Protein AF-A0A3B8KXM6-F1 (afdb_monomer)

Radius of gyration: 27.94 Å; Cα contacts (8 Å, |Δi|>4): 142; chains: 1; bounding box: 62×45×79 Å

Secondary structure (DSSP, 8-state):
--HHHHHHHHHHHHTTPPPPTTTHHHHHHHHTSHHHHHHHHHHHHHHHHHHHHS--------HHHHHHHHHHHHHHHHHHHHHHHHHHHHHHHHHHHHHHHHHHHHH-SSTHHHHHHHHHHHHHHHHHHHHHHHHHHHH-S-HHHHHHHHHHHHHHS-HHHHHHHHHHHHHHHHHHHHHHHH-HHHHHHHHHHHHHHHHHHHHHHHHHHHHHHHHH-HHHHHHHHHTTT-

Solvent-accessible surface area (backbone atoms only — not comparable to full-atom values): 12486 Å² total; per-residue (Å²): 129,66,63,67,60,34,52,51,47,49,51,39,50,75,58,70,49,85,75,51,87,81,47,45,63,51,37,54,62,38,52,73,34,73,68,32,42,52,48,52,51,52,53,46,54,48,50,53,54,42,42,76,77,46,81,74,72,70,66,72,72,55,63,68,58,51,49,53,49,48,39,50,54,53,34,50,51,29,53,53,48,59,69,47,38,65,58,56,50,48,68,58,46,47,60,52,52,50,52,36,53,52,32,46,76,75,59,37,94,37,86,64,31,62,50,45,51,48,52,50,51,52,51,51,50,51,48,52,53,52,53,52,49,32,52,47,51,63,70,43,90,59,46,62,60,53,52,52,53,48,50,54,51,49,68,71,41,65,54,66,57,60,67,42,47,68,32,41,53,59,12,51,54,47,13,53,50,34,29,73,77,69,31,66,71,45,9,54,53,47,20,52,52,40,32,54,50,34,47,51,51,52,52,51,51,53,51,52,48,57,52,56,61,46,70,77,47,48,66,59,53,50,51,55,53,54,68,70,73,116

Sequence (230 aa):
MNEELARQLCLKVIYGGELTPEETPVFESFVQTDTGQQYLSRSREMKDTLNNIASVELVAEDQSAMINRFENLLKQNAIESQKKFPLAVSLLIGPISVLLGISMLTQGWTGVTPLLVGVLTIFGFLAIVLWKHNQRLMNEENVYELMTASHIRSRELPSRVVALLMPVLPAILAGWGFYQFDGPESGIKYFTLCLVFTLGVTWLLTTISKNSSRSGDPEVWDWWQDGLKD

pLDDT: mean 74.64, std 10.01, range [44.66, 89.62]

Structure (mmCIF, N/CA/C/O backbone):
data_AF-A0A3B8KXM6-F1
#
_entry.id   AF-A0A3B8KXM6-F1
#
loop_
_atom_site.group_PDB
_atom_site.id
_atom_site.type_symbol
_atom_site.label_atom_id
_atom_site.label_alt_id
_atom_site.label_comp_id
_atom_site.label_asym_id
_atom_site.label_entity_id
_atom_site.label_seq_id
_atom_site.pdbx_PDB_ins_code
_atom_site.Cartn_x
_atom_site.Cartn_y
_atom_site.Cartn_z
_atom_site.occupancy
_atom_site.B_iso_or_equiv
_atom_site.auth_seq_id
_atom_site.auth_comp_id
_atom_site.auth_asym_id
_atom_site.auth_atom_id
_atom_site.pdbx_PDB_model_num
ATOM 1 N N . MET A 1 1 ? -27.106 -30.076 16.996 1.00 60.28 1 MET A N 1
ATOM 2 C CA . MET A 1 1 ? -26.878 -28.698 17.474 1.00 60.28 1 MET A CA 1
ATOM 3 C C . MET A 1 1 ? -25.377 -28.497 17.579 1.00 60.28 1 MET A C 1
ATOM 5 O O . MET A 1 1 ? -24.725 -29.375 18.128 1.00 60.28 1 MET A O 1
ATOM 9 N N . ASN A 1 2 ? -24.818 -27.435 16.993 1.00 80.06 2 ASN A N 1
ATOM 10 C CA . ASN A 1 2 ? -23.390 -27.144 17.134 1.00 80.06 2 ASN A CA 1
ATOM 11 C C . ASN A 1 2 ? -23.164 -26.496 18.509 1.00 80.06 2 ASN A C 1
ATOM 13 O O . ASN A 1 2 ? -23.446 -25.313 18.687 1.00 80.06 2 ASN A O 1
ATOM 17 N N . GLU A 1 3 ? -22.737 -27.288 19.494 1.00 77.69 3 GLU A N 1
ATOM 18 C CA . GLU A 1 3 ? -22.554 -26.818 20.874 1.00 77.69 3 GLU A CA 1
ATOM 19 C C . GLU A 1 3 ? -21.522 -25.694 20.989 1.00 77.69 3 GLU A C 1
ATOM 21 O O . GLU A 1 3 ? -21.639 -24.845 21.868 1.00 77.69 3 GLU A O 1
ATOM 26 N N . GLU A 1 4 ? -20.522 -25.666 20.110 1.00 83.38 4 GLU A N 1
ATOM 27 C CA . GLU A 1 4 ? -19.473 -24.649 20.134 1.00 83.38 4 GLU A CA 1
ATOM 28 C C . GLU A 1 4 ? -20.016 -23.279 19.721 1.00 83.38 4 GLU A C 1
ATOM 30 O O . GLU A 1 4 ? -19.797 -22.290 20.421 1.00 83.38 4 GLU A O 1
ATOM 35 N N . LEU A 1 5 ? -20.838 -23.247 18.669 1.00 84.12 5 LEU A N 1
ATOM 36 C CA . LEU A 1 5 ? -21.567 -22.049 18.253 1.00 84.12 5 LEU A CA 1
ATOM 37 C C . LEU A 1 5 ? -22.504 -21.559 19.369 1.00 84.12 5 LEU A C 1
ATOM 39 O O . LEU A 1 5 ? -22.512 -20.381 19.703 1.00 84.12 5 LEU A O 1
ATOM 43 N N . ALA A 1 6 ? -23.257 -22.461 20.002 1.00 84.75 6 ALA A N 1
ATOM 44 C CA . ALA A 1 6 ? -24.184 -22.082 21.066 1.00 84.75 6 ALA A CA 1
ATOM 45 C C . ALA A 1 6 ? -23.470 -21.514 22.310 1.00 84.75 6 ALA A C 1
ATOM 47 O O . ALA A 1 6 ? -23.938 -20.544 22.907 1.00 84.75 6 ALA A O 1
ATOM 48 N N . ARG A 1 7 ? -22.294 -22.054 22.664 1.00 87.00 7 ARG A N 1
ATOM 49 C CA . ARG A 1 7 ? -21.435 -21.512 23.732 1.00 87.00 7 ARG A CA 1
ATOM 50 C C . ARG A 1 7 ? -20.907 -20.117 23.393 1.00 87.00 7 ARG A C 1
ATOM 52 O O . ARG A 1 7 ? -20.912 -19.250 24.266 1.00 87.00 7 ARG A O 1
ATOM 59 N N . GLN A 1 8 ? -20.507 -19.876 22.142 1.00 86.69 8 GLN A N 1
ATOM 60 C CA . GLN A 1 8 ? -20.098 -18.543 21.679 1.00 86.69 8 GLN A CA 1
ATOM 61 C C . GLN A 1 8 ? -21.242 -17.527 21.806 1.00 86.69 8 GLN A C 1
ATOM 63 O O . GLN A 1 8 ? -21.031 -16.431 22.324 1.00 86.69 8 GLN A O 1
ATOM 68 N N . LEU A 1 9 ? -22.467 -17.911 21.432 1.00 87.62 9 LEU A N 1
ATOM 69 C CA . LEU A 1 9 ? -23.652 -17.062 21.595 1.00 87.62 9 LEU A CA 1
ATOM 70 C C . LEU A 1 9 ? -23.959 -16.765 23.071 1.00 87.62 9 LEU A C 1
ATOM 72 O O . LEU A 1 9 ? -24.306 -15.635 23.408 1.00 87.62 9 LEU A O 1
ATOM 76 N N . CYS A 1 10 ? -23.770 -17.732 23.978 1.00 86.12 10 CYS A N 1
ATOM 77 C CA . CYS A 1 10 ? -23.896 -17.477 25.415 1.00 86.12 10 CYS A CA 1
ATOM 78 C C . CYS A 1 10 ? -22.901 -16.422 25.912 1.00 86.12 10 CYS A C 1
ATOM 80 O O . CYS A 1 10 ? -23.283 -15.552 26.693 1.00 86.12 10 CYS A O 1
ATOM 82 N N . LEU A 1 11 ? -21.644 -16.474 25.462 1.00 86.94 11 LEU A N 1
ATOM 83 C CA . LEU A 1 11 ? -20.641 -15.467 25.814 1.00 86.94 11 LEU A CA 1
ATOM 84 C C . LEU A 1 11 ? -21.007 -14.096 25.236 1.00 86.94 11 LEU A C 1
ATOM 86 O O . LEU A 1 11 ? -20.980 -13.111 25.972 1.00 86.94 11 LEU A O 1
ATOM 90 N N . LYS A 1 12 ? -21.439 -14.041 23.970 1.00 85.06 12 LYS A N 1
ATOM 91 C CA . LYS A 1 12 ? -21.923 -12.816 23.315 1.00 85.06 12 LYS A CA 1
ATOM 92 C C . LYS A 1 12 ? -22.991 -12.117 24.167 1.00 85.06 12 LYS A C 1
ATOM 94 O O . LYS A 1 12 ? -22.818 -10.954 24.511 1.00 85.06 12 LYS A O 1
ATOM 99 N N . VAL A 1 13 ? -24.011 -12.850 24.622 1.00 85.38 13 VAL A N 1
ATOM 100 C CA . VAL A 1 13 ? -25.067 -12.315 25.507 1.00 85.38 13 VAL A CA 1
ATOM 101 C C . VAL A 1 13 ? -24.529 -11.895 26.878 1.00 85.38 13 VAL A C 1
ATOM 103 O O . VAL A 1 13 ? -24.888 -10.834 27.385 1.00 85.38 13 VAL A O 1
ATOM 106 N N . ILE A 1 14 ? -23.670 -12.707 27.507 1.00 85.50 14 ILE A N 1
ATOM 107 C CA . ILE A 1 14 ? -23.140 -12.429 28.854 1.00 85.50 14 ILE A CA 1
ATOM 108 C C . ILE A 1 14 ? -22.358 -11.122 28.887 1.00 85.50 14 ILE A C 1
ATOM 110 O O . ILE A 1 14 ? -22.458 -10.373 29.860 1.00 85.50 14 ILE A O 1
ATOM 114 N N . TYR A 1 15 ? -21.603 -10.828 27.838 1.00 77.88 15 TYR A N 1
ATOM 115 C CA . TYR A 1 15 ? -20.816 -9.610 27.753 1.00 77.88 15 TYR A CA 1
ATOM 116 C C . TYR A 1 15 ? -21.536 -8.448 27.034 1.00 77.88 15 TYR A C 1
ATOM 118 O O . TYR A 1 15 ? -20.922 -7.407 26.831 1.00 77.88 15 TYR A O 1
ATOM 126 N N . GLY A 1 16 ? -22.838 -8.572 26.742 1.00 75.38 16 GLY A N 1
ATOM 127 C CA . GLY A 1 16 ? -23.687 -7.458 26.294 1.00 75.38 16 GLY A CA 1
ATOM 128 C C . GLY A 1 16 ? -23.858 -7.298 24.781 1.00 75.38 16 GLY A C 1
ATOM 129 O O . GLY A 1 16 ? -24.398 -6.288 24.348 1.00 75.38 16 GLY A O 1
ATOM 130 N N . GLY A 1 17 ? -23.430 -8.269 23.974 1.00 74.50 17 GLY A N 1
ATOM 131 C CA . GLY A 1 17 ? -23.680 -8.281 22.533 1.00 74.50 17 GLY A CA 1
ATOM 132 C C . GLY A 1 17 ? -25.118 -8.681 22.181 1.00 74.50 17 GLY A C 1
ATOM 133 O O . GLY A 1 17 ? -25.707 -9.558 22.818 1.00 74.50 17 GLY A O 1
ATOM 134 N N . GLU A 1 18 ? -25.666 -8.068 21.132 1.00 80.06 18 GLU A N 1
ATOM 135 C CA . GLU A 1 18 ? -27.002 -8.376 20.611 1.00 80.06 18 GLU A CA 1
ATOM 136 C C . GLU A 1 18 ? -26.992 -9.640 19.741 1.00 80.06 18 GLU A C 1
ATOM 138 O O . GLU A 1 18 ? -26.103 -9.844 18.911 1.00 80.06 18 GLU A O 1
ATOM 143 N N . LEU A 1 19 ? -27.992 -10.503 19.926 1.00 83.75 19 LEU A N 1
ATOM 144 C CA . LEU A 1 19 ? -28.194 -11.674 19.074 1.00 83.75 19 LEU A CA 1
ATOM 145 C C . LEU A 1 19 ? -28.921 -11.267 17.793 1.00 83.75 19 LEU A C 1
ATOM 147 O O . LEU A 1 19 ? -29.915 -10.543 17.845 1.00 83.75 19 LEU A O 1
ATOM 151 N N . THR A 1 20 ? -28.469 -11.781 16.653 1.00 82.81 20 THR A N 1
ATOM 152 C CA . THR A 1 20 ? -29.213 -11.635 15.399 1.00 82.81 20 THR A CA 1
ATOM 153 C C . THR A 1 20 ? -30.456 -12.540 15.405 1.00 82.81 20 THR A C 1
ATOM 155 O O . THR A 1 20 ? -30.487 -13.538 16.133 1.00 82.81 20 THR A O 1
ATOM 158 N N . PRO A 1 21 ? -31.475 -12.265 14.565 1.00 83.31 21 PRO A N 1
ATOM 159 C CA . PRO A 1 21 ? -32.687 -13.090 14.485 1.00 83.31 21 PRO A CA 1
ATOM 160 C C . PRO A 1 21 ? -32.423 -14.568 14.148 1.00 83.31 21 PRO A C 1
ATOM 162 O O . PRO A 1 21 ? -33.228 -15.436 14.478 1.00 83.31 21 PRO A O 1
ATOM 165 N N . GLU A 1 22 ? -31.296 -14.858 13.492 1.00 83.75 22 GLU A N 1
ATOM 166 C CA . GLU A 1 22 ? -30.862 -16.216 13.145 1.00 83.75 22 GLU A CA 1
ATOM 167 C C . GLU A 1 22 ? -30.168 -16.929 14.320 1.00 83.75 22 GLU A C 1
ATOM 169 O O . GLU A 1 22 ? -30.249 -18.151 14.452 1.00 83.75 22 GLU A O 1
ATOM 174 N N . GLU A 1 23 ? -29.520 -16.171 15.207 1.00 86.19 23 GLU A N 1
ATOM 175 C CA . GLU A 1 23 ? -28.810 -16.676 16.385 1.00 86.19 23 GLU A CA 1
ATOM 176 C C . GLU A 1 23 ? -29.752 -16.937 17.573 1.00 86.19 23 GLU A C 1
ATOM 178 O O . GLU A 1 23 ? -29.524 -17.869 18.350 1.00 86.19 23 GLU A O 1
ATOM 183 N N . THR A 1 24 ? -30.828 -16.152 17.706 1.00 86.50 24 THR A N 1
ATOM 184 C CA . THR A 1 24 ? -31.820 -16.257 18.791 1.00 86.50 24 THR A CA 1
ATOM 185 C C . THR A 1 24 ? -32.338 -17.684 19.029 1.00 86.50 24 THR A C 1
ATOM 187 O O . THR A 1 24 ? -32.220 -18.160 20.159 1.00 86.50 24 THR A O 1
ATOM 190 N N . PRO A 1 25 ? -32.841 -18.430 18.023 1.00 87.25 25 PRO A N 1
ATOM 191 C CA . PRO A 1 25 ? -33.374 -19.774 18.262 1.00 87.25 25 PRO A CA 1
ATOM 192 C C . PRO A 1 25 ? -32.292 -20.791 18.666 1.00 87.25 25 PRO A C 1
ATOM 194 O O . PRO A 1 25 ? -32.557 -21.734 19.418 1.00 87.25 25 PRO A O 1
ATOM 197 N N . VAL A 1 26 ? -31.052 -20.609 18.199 1.00 87.31 26 VAL A N 1
ATOM 198 C CA . VAL A 1 26 ? -29.913 -21.473 18.557 1.00 87.31 26 VAL A CA 1
ATOM 199 C C . VAL A 1 26 ? -29.501 -21.238 20.010 1.00 87.31 26 VAL A C 1
ATOM 201 O O . VAL A 1 26 ? -29.242 -22.188 20.746 1.00 87.31 26 VAL A O 1
ATOM 204 N N . PHE A 1 27 ? -29.493 -19.979 20.440 1.00 88.94 27 PHE A N 1
ATOM 205 C CA . PHE A 1 27 ? -29.247 -19.610 21.828 1.00 88.94 27 PHE A CA 1
ATOM 206 C C . PHE A 1 27 ? -30.362 -20.110 22.759 1.00 88.94 27 PHE A C 1
ATOM 208 O O . PHE A 1 27 ? -30.076 -20.785 23.748 1.00 88.94 27 PHE A O 1
ATOM 215 N N . GLU A 1 28 ? -31.630 -19.839 22.437 1.00 88.69 28 GLU A N 1
ATOM 216 C CA . GLU A 1 28 ? -32.771 -20.218 23.280 1.00 88.69 28 GLU A CA 1
ATOM 217 C C . GLU A 1 28 ? -32.871 -21.732 23.472 1.00 88.69 28 GLU A C 1
ATOM 219 O O . GLU A 1 28 ? -33.050 -22.205 24.596 1.00 88.69 28 GLU A O 1
ATOM 224 N N . SER A 1 29 ? -32.689 -22.503 22.396 1.00 89.62 29 SER A N 1
ATOM 225 C CA . SER A 1 29 ? -32.708 -23.968 22.471 1.00 89.62 29 SER A CA 1
ATOM 226 C C . SER A 1 29 ? -31.570 -24.530 23.325 1.00 89.62 29 SER A C 1
ATOM 228 O O . SER A 1 29 ? -31.776 -25.502 24.049 1.00 89.62 29 SER A O 1
ATOM 230 N N . PHE A 1 30 ? -30.387 -23.909 23.304 1.00 89.00 30 PH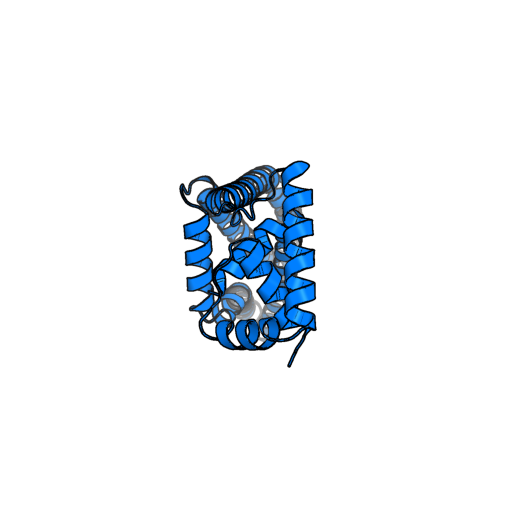E A N 1
ATOM 231 C CA . PHE A 1 30 ? -29.255 -24.342 24.118 1.00 89.00 30 PHE A CA 1
ATOM 232 C C . PHE A 1 30 ? -29.425 -23.982 25.597 1.00 89.00 30 PHE A C 1
ATOM 234 O O . PHE A 1 30 ? -29.183 -24.827 26.458 1.00 89.00 30 PHE A O 1
ATOM 241 N N . VAL A 1 31 ? -29.889 -22.771 25.917 1.00 88.56 31 VAL A N 1
ATOM 242 C CA . VAL A 1 31 ? -30.072 -22.303 27.306 1.00 88.56 31 VAL A CA 1
ATOM 243 C C . VAL A 1 31 ? -31.201 -23.039 28.033 1.00 88.56 31 VAL A C 1
ATOM 245 O O . VAL A 1 31 ? -31.204 -23.106 29.260 1.00 88.56 31 VAL A O 1
ATOM 248 N N . GLN A 1 32 ? -32.133 -23.649 27.300 1.00 89.62 32 GLN A N 1
ATOM 249 C CA . GLN A 1 32 ? -33.145 -24.535 27.879 1.00 89.62 32 GLN A CA 1
ATOM 250 C C . GLN A 1 32 ? -32.597 -25.912 28.295 1.00 89.62 32 GLN A C 1
ATOM 252 O O . GLN A 1 32 ? -33.288 -26.643 28.999 1.00 89.62 32 GLN A O 1
ATOM 257 N N . THR A 1 33 ? -31.370 -26.275 27.903 1.00 89.31 33 THR A N 1
ATOM 258 C CA . THR A 1 33 ? -30.725 -27.530 28.327 1.00 89.31 33 THR A CA 1
ATOM 259 C C . THR A 1 33 ? -29.984 -27.372 29.655 1.00 89.31 33 THR A C 1
ATOM 261 O O . THR A 1 33 ? -29.430 -26.307 29.933 1.00 89.31 33 THR A O 1
ATOM 264 N N . ASP A 1 34 ? -29.865 -28.453 30.430 1.00 88.94 34 ASP A N 1
ATOM 265 C CA . ASP A 1 34 ? -29.087 -28.469 31.682 1.00 88.94 34 ASP A CA 1
ATOM 266 C C . ASP A 1 34 ? -27.627 -28.036 31.458 1.00 88.94 34 ASP A C 1
ATOM 268 O O . ASP A 1 34 ? -27.055 -27.258 32.225 1.00 88.94 34 ASP A O 1
ATOM 272 N N . THR A 1 35 ? -27.031 -28.485 30.350 1.00 86.12 35 THR A N 1
ATOM 273 C CA . THR A 1 35 ? -25.679 -28.106 29.918 1.00 86.12 35 THR A CA 1
ATOM 274 C C . THR A 1 35 ? -25.551 -26.618 29.609 1.00 86.12 35 THR A C 1
ATOM 276 O O . THR A 1 35 ? -24.564 -25.994 30.002 1.00 86.12 35 THR A O 1
ATOM 279 N N . GLY A 1 36 ? -26.540 -26.032 28.931 1.00 86.06 36 GLY A N 1
ATOM 280 C CA . GLY A 1 36 ? -26.552 -24.608 28.611 1.00 86.06 36 GLY A CA 1
ATOM 281 C C . GLY A 1 36 ? -26.742 -23.746 29.853 1.00 86.06 36 GLY A C 1
ATOM 282 O O . GLY A 1 36 ? -26.011 -22.774 30.027 1.00 86.06 36 GLY A O 1
ATOM 283 N N . GLN A 1 37 ? -27.634 -24.139 30.767 1.00 87.56 37 GLN A N 1
ATOM 284 C CA . GLN A 1 37 ? -27.820 -23.447 32.047 1.00 87.56 37 GLN A CA 1
ATOM 285 C C . GLN A 1 37 ? -26.549 -23.468 32.898 1.00 87.56 37 GLN A C 1
ATOM 287 O O . GLN A 1 37 ? -26.134 -22.432 33.423 1.00 87.56 37 GLN A O 1
ATOM 292 N N . GLN A 1 38 ? -25.893 -24.628 32.997 1.00 89.56 38 GLN A N 1
ATOM 293 C CA . GLN A 1 38 ? -24.658 -24.764 33.763 1.00 89.56 38 GLN A CA 1
ATOM 294 C C . GLN A 1 38 ? -23.517 -23.938 33.156 1.00 89.56 38 GLN A C 1
ATOM 296 O O . GLN A 1 38 ? -22.776 -23.278 33.889 1.00 89.56 38 GLN A O 1
ATOM 301 N N . TYR A 1 39 ? -23.384 -23.947 31.827 1.00 89.06 39 TYR A N 1
ATOM 302 C CA . TYR A 1 39 ? -22.391 -23.140 31.123 1.00 89.06 39 TYR A CA 1
ATOM 303 C C . TYR A 1 39 ? -22.633 -21.643 31.346 1.00 89.06 39 TYR A C 1
ATOM 305 O O . TYR A 1 39 ? -21.728 -20.920 31.754 1.00 89.06 39 TYR A O 1
ATOM 313 N N . LEU A 1 40 ? -23.876 -21.194 31.176 1.00 88.19 40 LEU A N 1
ATOM 314 C CA . LEU A 1 40 ? -24.260 -19.792 31.304 1.00 88.19 40 LEU A CA 1
ATOM 315 C C . LEU A 1 40 ? -24.069 -19.274 32.740 1.00 88.19 40 LEU A C 1
ATOM 317 O O . LEU A 1 40 ? -23.576 -18.163 32.932 1.00 88.19 40 LEU A O 1
ATOM 321 N N . SER A 1 41 ? -24.371 -20.100 33.747 1.00 88.50 41 SER A N 1
ATOM 322 C CA . SER A 1 41 ? -24.088 -19.795 35.155 1.00 88.50 41 SER A CA 1
ATOM 323 C C . SER A 1 41 ? -22.591 -19.623 35.418 1.00 88.50 41 SER A C 1
ATOM 325 O O . SER A 1 41 ? -22.187 -18.612 35.988 1.00 88.50 41 SER A O 1
ATOM 327 N N . ARG A 1 42 ? -21.756 -20.577 34.978 1.00 88.81 42 ARG A N 1
ATOM 328 C CA . ARG A 1 42 ? -20.296 -20.516 35.179 1.00 88.81 42 ARG A CA 1
ATOM 329 C C . ARG A 1 42 ? -19.663 -19.328 34.464 1.00 88.81 42 ARG A C 1
ATOM 331 O O . ARG A 1 42 ? -18.761 -18.694 34.997 1.00 88.81 42 ARG A O 1
ATOM 338 N N . SER A 1 43 ? -20.133 -19.014 33.263 1.00 87.69 43 SER A N 1
ATOM 339 C CA . SER A 1 43 ? -19.623 -17.882 32.494 1.00 87.69 43 SER A CA 1
ATOM 340 C C . SER A 1 43 ? -20.017 -16.533 33.106 1.00 87.69 43 SER A C 1
ATOM 342 O O . SER A 1 43 ? -19.217 -15.602 33.055 1.00 87.69 43 SER A O 1
ATOM 344 N N . ARG A 1 44 ? -21.197 -16.417 33.736 1.00 86.31 44 ARG A N 1
ATOM 345 C CA . ARG A 1 44 ? -21.566 -15.218 34.514 1.00 86.31 44 ARG A CA 1
ATOM 346 C C . ARG A 1 44 ? -20.698 -15.058 35.756 1.00 86.31 44 ARG A C 1
ATOM 348 O O . ARG A 1 44 ? -20.147 -13.987 35.959 1.00 86.31 44 ARG A O 1
ATOM 355 N N . GLU A 1 45 ? -20.501 -16.131 36.516 1.00 87.06 45 GLU A N 1
ATOM 356 C CA . GLU A 1 45 ? -19.623 -16.121 37.692 1.00 87.06 45 GLU A CA 1
ATOM 357 C C . GLU A 1 45 ? -18.178 -15.742 37.320 1.00 87.06 45 GLU A C 1
ATOM 359 O O . GLU A 1 45 ? -17.527 -14.959 38.014 1.00 87.06 45 GLU A O 1
ATOM 364 N N . MET A 1 46 ? -17.694 -16.232 36.173 1.00 84.25 46 MET A N 1
ATOM 365 C CA . MET A 1 46 ? -16.398 -15.843 35.620 1.00 84.25 46 MET A CA 1
ATOM 366 C C . MET A 1 46 ? -16.359 -14.354 35.254 1.00 84.25 46 MET A C 1
ATOM 368 O O . MET A 1 46 ? -15.393 -13.676 35.596 1.00 84.25 46 MET A O 1
ATOM 372 N N . LYS A 1 47 ? -17.402 -13.823 34.599 1.00 81.69 47 LYS A N 1
ATOM 373 C CA . LYS A 1 47 ? -17.518 -12.389 34.290 1.00 81.69 47 LYS A CA 1
ATOM 374 C C . LYS A 1 47 ? -17.513 -11.541 35.563 1.00 81.69 47 LYS A C 1
ATOM 376 O O . LYS A 1 47 ? -16.800 -10.545 35.610 1.00 81.69 47 LYS A O 1
ATOM 381 N N . ASP A 1 48 ? -18.259 -11.937 36.587 1.00 84.12 48 ASP A N 1
ATOM 382 C CA . ASP A 1 48 ? -18.331 -11.212 37.858 1.00 84.12 48 ASP A CA 1
ATOM 383 C C . ASP A 1 48 ? -16.981 -11.233 38.587 1.00 84.12 48 ASP A C 1
ATOM 385 O O . ASP A 1 48 ? -16.517 -10.210 39.089 1.00 84.12 48 ASP A O 1
ATOM 389 N N . THR A 1 49 ? -16.299 -12.382 38.581 1.00 84.25 49 THR A N 1
ATOM 390 C CA . THR A 1 49 ? -14.945 -12.525 39.137 1.00 84.25 49 THR A CA 1
ATOM 391 C C . THR A 1 49 ? -13.943 -11.648 38.393 1.00 84.25 49 THR A C 1
ATOM 393 O O . THR A 1 49 ? -13.144 -10.961 39.026 1.00 84.25 49 THR A O 1
ATOM 396 N N . LEU A 1 50 ? -14.005 -11.633 37.059 1.00 76.50 50 LEU A N 1
ATOM 397 C CA . LEU A 1 50 ? -13.178 -10.764 36.228 1.00 76.50 50 LEU A CA 1
ATOM 398 C C . LEU A 1 50 ? -13.459 -9.292 36.533 1.00 76.50 50 LEU A C 1
ATOM 400 O O . LEU A 1 50 ? -12.514 -8.579 36.841 1.00 76.50 50 LEU A O 1
ATOM 404 N N . ASN A 1 51 ? -14.727 -8.874 36.569 1.00 74.31 51 ASN A N 1
ATOM 405 C CA . ASN A 1 51 ? -15.145 -7.502 36.882 1.00 74.31 51 ASN A CA 1
ATOM 406 C C . ASN A 1 51 ? -14.689 -7.013 38.262 1.00 74.31 51 ASN A C 1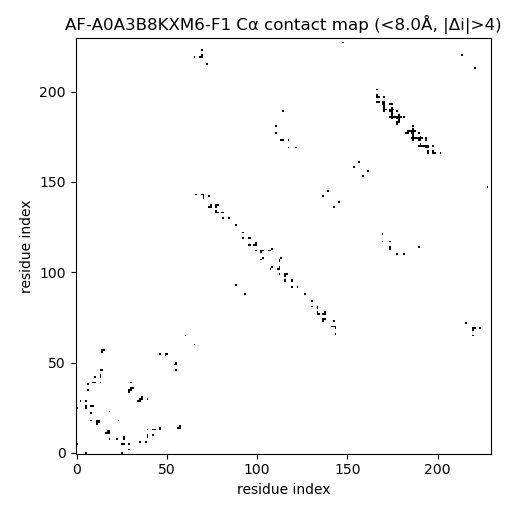
ATOM 408 O O . ASN A 1 51 ? -14.401 -5.828 38.423 1.00 74.31 51 ASN A O 1
ATOM 412 N N . ASN A 1 52 ? -14.585 -7.910 39.245 1.00 72.50 52 ASN A N 1
ATOM 413 C CA . ASN A 1 52 ? -14.055 -7.588 40.571 1.00 72.50 52 ASN A CA 1
ATOM 414 C C . ASN A 1 52 ? -12.529 -7.370 40.583 1.00 72.50 52 ASN A C 1
ATOM 416 O O . ASN A 1 52 ? -12.014 -6.746 41.509 1.00 72.50 52 ASN A O 1
ATOM 420 N N . ILE A 1 53 ? -11.802 -7.886 39.587 1.00 71.19 53 ILE A N 1
ATOM 421 C CA . ILE A 1 53 ? -10.340 -7.751 39.454 1.00 71.19 53 ILE A CA 1
ATOM 422 C C . ILE A 1 53 ? -9.985 -6.603 38.495 1.00 71.19 53 ILE A C 1
ATOM 424 O O . ILE A 1 53 ? -9.062 -5.835 38.758 1.00 71.19 53 ILE A O 1
ATOM 428 N N . ALA A 1 54 ? -10.722 -6.476 37.394 1.00 56.03 54 ALA A N 1
ATOM 429 C CA . ALA A 1 54 ? -10.616 -5.420 36.397 1.00 56.03 54 ALA A CA 1
ATOM 430 C C . ALA A 1 54 ? -11.979 -5.267 35.710 1.00 56.03 54 ALA A C 1
ATOM 432 O O . ALA A 1 54 ? -12.568 -6.265 35.318 1.00 56.03 54 ALA A O 1
ATOM 433 N N . SER A 1 55 ? -12.494 -4.050 35.529 1.00 53.03 55 SER A N 1
ATOM 434 C CA . SER A 1 55 ? -13.748 -3.844 34.791 1.00 53.03 55 SER A CA 1
ATOM 435 C C . SER A 1 55 ? -13.604 -4.359 33.352 1.00 53.03 55 SER A C 1
ATOM 437 O O . SER A 1 55 ? -12.941 -3.720 32.534 1.00 53.03 55 SER A O 1
ATOM 439 N N . VAL A 1 56 ? -14.196 -5.518 33.046 1.00 48.72 56 VAL A N 1
ATOM 440 C CA . VAL A 1 56 ? -14.228 -6.104 31.702 1.00 48.72 56 VAL A CA 1
ATOM 441 C C . VAL A 1 56 ? -15.563 -5.733 31.069 1.00 48.72 56 VAL A C 1
ATOM 443 O O . VAL A 1 56 ? -16.522 -6.507 31.053 1.00 48.72 56 VAL A O 1
ATOM 446 N N . GLU A 1 57 ? -15.632 -4.512 30.551 1.00 47.03 57 GLU A N 1
ATOM 447 C CA . GLU A 1 57 ? -16.621 -4.172 29.533 1.00 47.03 57 GLU A CA 1
ATOM 448 C C . GLU A 1 57 ? -16.097 -4.685 28.185 1.00 47.03 57 GLU A C 1
ATOM 450 O O . GLU A 1 57 ? -14.946 -4.423 27.828 1.00 47.03 57 GLU A O 1
ATOM 455 N N . LEU A 1 58 ? -16.923 -5.420 27.426 1.00 44.66 58 LEU A N 1
ATOM 456 C CA . LEU A 1 58 ? -16.718 -5.522 25.981 1.00 44.66 58 LEU A CA 1
ATOM 457 C C . LEU A 1 58 ? -17.014 -4.134 25.426 1.00 44.66 58 LEU A C 1
ATOM 459 O O . LEU A 1 58 ? -18.133 -3.827 25.022 1.00 44.66 58 LEU A O 1
ATOM 463 N N . VAL A 1 59 ? -16.012 -3.266 25.471 1.00 46.03 59 VAL A N 1
ATOM 464 C CA . VAL A 1 59 ? -16.029 -2.058 24.666 1.00 46.03 59 VAL A CA 1
ATOM 465 C C . VAL A 1 59 ? -16.033 -2.578 23.235 1.00 46.03 59 VAL A C 1
ATOM 467 O O . VAL A 1 59 ? -15.064 -3.212 22.814 1.00 46.03 59 VAL A O 1
ATOM 470 N N . ALA A 1 60 ? -17.151 -2.392 22.525 1.00 51.09 60 ALA A N 1
ATOM 471 C CA . ALA A 1 60 ? -17.148 -2.442 21.071 1.00 51.09 60 ALA A CA 1
ATOM 472 C C . ALA A 1 60 ? -15.949 -1.599 20.649 1.00 51.09 60 ALA A C 1
ATOM 474 O O . ALA A 1 60 ? -15.914 -0.414 20.978 1.00 51.09 60 ALA A O 1
ATOM 475 N N . GLU A 1 61 ? -14.930 -2.261 20.104 1.00 55.03 61 GLU A N 1
ATOM 476 C CA . GLU A 1 61 ? -13.634 -1.691 19.765 1.00 55.03 61 GLU A CA 1
ATOM 477 C C . GLU A 1 61 ? -13.845 -0.265 19.260 1.00 55.03 61 GLU A C 1
ATOM 479 O O . GLU A 1 61 ? -14.577 -0.088 18.287 1.00 55.03 61 GLU A O 1
ATOM 484 N N . ASP A 1 62 ? -13.362 0.744 20.003 1.00 68.62 62 ASP A N 1
ATOM 485 C CA . ASP A 1 62 ? -13.751 2.139 19.778 1.00 68.62 62 ASP A CA 1
ATOM 486 C C . ASP A 1 62 ? -13.435 2.492 18.324 1.00 68.62 62 ASP A C 1
ATOM 488 O O . ASP A 1 62 ? -12.280 2.706 17.948 1.00 68.62 62 ASP A O 1
ATOM 492 N N . GLN A 1 63 ? -14.477 2.482 17.489 1.00 70.56 63 GLN A N 1
ATOM 493 C CA . GLN A 1 63 ? -14.355 2.580 16.042 1.00 70.56 63 GLN A CA 1
ATOM 494 C C . GLN A 1 63 ? -13.615 3.867 15.685 1.00 70.56 63 GLN A C 1
ATOM 496 O O . GLN A 1 63 ? -12.805 3.893 14.764 1.00 70.56 63 GLN A O 1
ATOM 501 N N . SER A 1 64 ? -13.820 4.923 16.478 1.00 75.81 64 SER A N 1
ATOM 502 C CA . SER A 1 64 ? -13.118 6.190 16.323 1.00 75.81 64 SER A CA 1
ATOM 503 C C . SER A 1 64 ? -11.621 6.069 16.631 1.00 75.81 64 SER A C 1
ATOM 505 O O . SER A 1 64 ? -10.796 6.629 15.909 1.00 75.81 64 SER A O 1
ATOM 507 N N . ALA A 1 65 ? -11.236 5.286 17.642 1.00 79.31 65 ALA A N 1
ATOM 508 C CA . ALA A 1 65 ? -9.841 5.015 17.970 1.00 79.31 65 ALA A CA 1
ATOM 509 C C . ALA A 1 65 ? -9.148 4.161 16.896 1.00 79.31 65 ALA A C 1
ATOM 511 O O . ALA A 1 65 ? -8.002 4.454 16.545 1.00 79.31 65 ALA A O 1
ATOM 512 N N . MET A 1 66 ? -9.832 3.158 16.334 1.00 81.25 66 MET A N 1
ATOM 513 C CA . MET A 1 66 ? -9.302 2.336 15.236 1.00 81.25 66 MET A CA 1
ATOM 514 C C . MET A 1 66 ? -9.171 3.120 13.929 1.00 81.25 66 MET A C 1
ATOM 516 O O . MET A 1 66 ? -8.121 3.047 13.287 1.00 81.25 66 MET A O 1
ATOM 520 N N . ILE A 1 67 ? -10.158 3.960 13.586 1.00 83.62 67 ILE A N 1
ATOM 521 C CA . ILE A 1 67 ? -10.057 4.914 12.468 1.00 83.62 67 ILE A CA 1
ATOM 522 C C . ILE A 1 67 ? -8.831 5.808 12.666 1.00 83.62 67 ILE A C 1
ATOM 524 O O . ILE A 1 67 ? -7.973 5.879 11.790 1.00 83.62 67 ILE A O 1
ATOM 528 N N . ASN A 1 68 ? -8.687 6.427 13.841 1.00 83.56 68 ASN A N 1
ATOM 529 C CA . ASN A 1 68 ? -7.553 7.302 14.132 1.00 83.56 68 ASN A CA 1
ATOM 530 C C . ASN A 1 68 ? -6.204 6.569 14.031 1.00 83.56 68 ASN A C 1
ATOM 532 O O . ASN A 1 68 ? -5.239 7.123 13.501 1.00 83.56 68 ASN A O 1
ATOM 536 N N . ARG A 1 69 ? -6.107 5.320 14.508 1.00 83.31 69 ARG A N 1
ATOM 537 C CA . ARG A 1 69 ? -4.895 4.494 14.359 1.00 83.31 69 ARG A CA 1
ATOM 538 C C . ARG A 1 69 ? -4.594 4.191 12.895 1.00 83.31 69 ARG A C 1
ATOM 540 O O . ARG A 1 69 ? -3.450 4.362 12.475 1.00 83.31 69 ARG A O 1
ATOM 547 N N . PHE A 1 70 ? -5.603 3.806 12.119 1.00 85.00 70 PHE A N 1
ATOM 548 C CA . PHE A 1 70 ? -5.477 3.530 10.690 1.00 85.00 70 PHE A CA 1
ATOM 549 C C . PHE A 1 70 ? -4.999 4.759 9.910 1.00 85.00 70 PHE A C 1
ATOM 551 O O . PHE A 1 70 ? -4.045 4.681 9.132 1.00 85.00 70 PHE A O 1
ATOM 558 N N . GLU A 1 71 ? -5.608 5.919 10.157 1.00 87.06 71 GLU A N 1
ATOM 559 C CA . GLU A 1 71 ? -5.209 7.170 9.515 1.00 87.06 71 GLU A CA 1
ATOM 560 C C . GLU A 1 71 ? -3.783 7.576 9.882 1.00 87.06 71 GLU A C 1
ATOM 562 O O . GLU A 1 71 ? -3.003 7.951 9.003 1.00 87.06 71 GLU A O 1
ATOM 567 N N . ASN A 1 72 ? -3.416 7.457 11.160 1.00 86.62 72 ASN A N 1
ATOM 568 C CA . ASN A 1 72 ? -2.066 7.757 11.623 1.00 86.62 72 ASN A CA 1
ATOM 569 C C . ASN A 1 72 ? -1.030 6.828 10.981 1.00 86.62 72 ASN A C 1
ATOM 571 O O . ASN A 1 72 ? -0.002 7.313 10.509 1.00 86.62 72 ASN A O 1
ATOM 575 N N . LEU A 1 73 ? -1.315 5.526 10.881 1.00 85.19 73 LEU A N 1
ATOM 576 C CA . LEU A 1 73 ? -0.464 4.554 10.189 1.00 85.19 73 LEU A CA 1
ATOM 577 C C . LEU A 1 73 ? -0.245 4.925 8.723 1.00 85.19 73 LEU A C 1
ATOM 579 O O . LEU A 1 73 ? 0.891 4.936 8.244 1.00 85.19 73 LEU A O 1
ATOM 583 N N . LEU A 1 74 ? -1.315 5.254 7.998 1.00 83.12 74 LEU A N 1
ATOM 584 C CA . LEU A 1 74 ? -1.221 5.622 6.587 1.00 83.12 74 LEU A CA 1
ATOM 585 C C . LEU A 1 74 ? -0.475 6.940 6.378 1.00 83.12 74 LEU A C 1
ATOM 587 O O . LEU A 1 74 ? 0.404 7.008 5.516 1.00 83.12 74 LEU A O 1
ATOM 591 N N . LYS A 1 75 ? -0.771 7.967 7.181 1.00 84.38 75 LYS A N 1
ATOM 592 C CA . LYS A 1 75 ? -0.078 9.262 7.118 1.00 84.38 75 LYS A CA 1
ATOM 593 C C . LYS A 1 75 ? 1.400 9.107 7.477 1.00 84.38 75 LYS A C 1
ATOM 595 O O . LYS A 1 75 ? 2.255 9.629 6.763 1.00 84.38 75 LYS A O 1
ATOM 600 N N . GLN A 1 76 ? 1.728 8.340 8.516 1.00 86.06 76 GLN A N 1
ATOM 601 C CA . GLN A 1 76 ? 3.112 8.076 8.913 1.00 86.06 76 GLN A CA 1
ATOM 602 C C . GLN A 1 76 ? 3.884 7.324 7.823 1.00 86.06 76 GLN A C 1
ATOM 604 O O . GLN A 1 76 ? 4.987 7.739 7.461 1.00 86.06 76 GLN A O 1
ATOM 609 N N . ASN A 1 77 ? 3.286 6.284 7.238 1.00 82.38 77 ASN A N 1
ATOM 610 C CA . ASN A 1 77 ? 3.878 5.549 6.121 1.00 82.38 77 ASN A CA 1
ATOM 611 C C . ASN A 1 77 ? 4.074 6.439 4.887 1.00 82.38 77 ASN A C 1
ATOM 613 O O . ASN A 1 77 ? 5.117 6.361 4.235 1.00 82.38 77 ASN A O 1
ATOM 617 N N . ALA A 1 78 ? 3.116 7.318 4.577 1.00 83.38 78 ALA A N 1
ATOM 618 C CA . ALA A 1 78 ? 3.240 8.279 3.485 1.00 83.38 78 ALA A CA 1
ATOM 619 C C . ALA A 1 78 ? 4.391 9.269 3.732 1.00 83.38 78 ALA A C 1
ATOM 621 O O . ALA A 1 78 ? 5.216 9.475 2.841 1.00 83.38 78 ALA A O 1
ATOM 622 N N . ILE A 1 79 ? 4.513 9.810 4.951 1.00 84.31 79 ILE A N 1
ATOM 623 C CA . ILE A 1 79 ? 5.609 10.707 5.352 1.00 84.31 79 ILE A CA 1
ATOM 624 C C . ILE A 1 79 ? 6.962 9.997 5.242 1.00 84.31 79 ILE A C 1
ATOM 626 O O . ILE A 1 79 ? 7.920 10.552 4.697 1.00 84.31 79 ILE A O 1
ATOM 630 N N . GLU A 1 80 ? 7.073 8.773 5.757 1.00 83.69 80 GLU A N 1
ATOM 631 C CA . GLU A 1 80 ? 8.318 8.009 5.715 1.00 83.69 80 GLU A CA 1
ATOM 632 C C . GLU A 1 80 ? 8.705 7.635 4.280 1.00 83.69 80 GLU A C 1
ATOM 634 O O . GLU A 1 80 ? 9.858 7.816 3.873 1.00 83.69 80 GLU A O 1
ATOM 639 N N . SER A 1 81 ? 7.727 7.190 3.487 1.00 80.19 81 SER A N 1
ATOM 640 C CA . SER A 1 81 ? 7.891 6.930 2.060 1.00 80.19 81 SER A CA 1
ATOM 641 C C . SER A 1 81 ? 8.370 8.185 1.334 1.00 80.19 81 SER A C 1
ATOM 643 O O . SER A 1 81 ? 9.341 8.121 0.588 1.00 80.19 81 SER A O 1
ATOM 645 N N . GLN A 1 82 ? 7.780 9.348 1.616 1.00 81.12 82 GLN A N 1
ATOM 646 C CA . GLN A 1 82 ? 8.132 10.614 0.979 1.00 81.12 82 GLN A CA 1
ATOM 647 C C . GLN A 1 82 ? 9.522 11.133 1.373 1.00 81.12 82 GLN A C 1
ATOM 649 O O . GLN A 1 82 ? 10.223 11.691 0.529 1.00 81.12 82 GLN A O 1
ATOM 654 N N . LYS A 1 83 ? 9.970 10.885 2.610 1.00 83.31 83 LYS A N 1
ATOM 655 C CA . LYS A 1 83 ? 11.351 11.163 3.046 1.00 83.31 83 LYS A CA 1
ATOM 656 C C . LYS A 1 83 ? 12.371 10.286 2.320 1.00 83.31 83 LYS A C 1
ATOM 658 O O . LYS A 1 83 ? 13.432 10.769 1.933 1.00 83.31 83 LYS A O 1
ATOM 663 N N . LYS A 1 84 ? 12.056 9.002 2.131 1.00 80.69 84 LYS A N 1
ATOM 664 C CA . LYS A 1 84 ? 12.931 8.028 1.451 1.00 80.69 84 LYS A CA 1
ATOM 665 C C . LYS A 1 84 ? 12.842 8.107 -0.077 1.00 80.69 84 LYS A C 1
ATOM 667 O O . LYS A 1 84 ? 13.748 7.646 -0.767 1.00 80.69 84 LYS A O 1
ATOM 672 N N . PHE A 1 85 ? 11.786 8.719 -0.606 1.00 78.25 85 PHE A N 1
ATOM 673 C CA . PHE A 1 85 ? 11.492 8.810 -2.031 1.00 78.25 85 PHE A CA 1
ATOM 674 C C . PHE A 1 85 ? 12.633 9.385 -2.888 1.00 78.25 85 PHE A C 1
ATOM 676 O O . PHE A 1 85 ? 13.020 8.712 -3.840 1.00 78.25 85 PHE A O 1
ATOM 683 N N . PRO A 1 86 ? 13.235 10.557 -2.588 1.00 78.62 86 PRO A N 1
ATOM 684 C CA . PRO A 1 86 ? 14.309 11.101 -3.425 1.00 78.62 86 PRO A CA 1
ATOM 685 C C . PRO A 1 86 ? 15.545 10.195 -3.471 1.00 78.62 86 PRO A C 1
ATOM 687 O O . PRO A 1 86 ? 16.186 10.095 -4.516 1.00 78.62 86 PRO A O 1
ATOM 690 N N . LEU A 1 87 ? 15.853 9.494 -2.373 1.00 78.12 87 LEU A N 1
ATOM 691 C CA . LEU A 1 87 ? 16.933 8.508 -2.329 1.00 78.12 87 LEU A CA 1
ATOM 692 C C . LEU A 1 87 ? 16.591 7.274 -3.177 1.00 78.12 87 LEU A C 1
ATOM 694 O O . LEU A 1 87 ? 17.409 6.826 -3.968 1.00 78.12 87 LEU A O 1
ATOM 698 N N . ALA A 1 88 ? 15.376 6.735 -3.051 1.00 73.19 88 ALA A N 1
ATOM 699 C CA . ALA A 1 88 ? 14.944 5.577 -3.834 1.00 73.19 88 ALA A CA 1
ATOM 700 C C . ALA A 1 88 ? 14.914 5.882 -5.342 1.00 73.19 88 ALA A C 1
ATOM 702 O O . ALA A 1 88 ? 15.369 5.079 -6.158 1.00 73.19 88 ALA A O 1
ATOM 703 N N . VAL A 1 89 ? 14.427 7.070 -5.710 1.00 73.25 89 VAL A N 1
ATOM 704 C CA . VAL A 1 89 ? 14.393 7.548 -7.094 1.00 73.25 89 VAL A CA 1
ATOM 705 C C . VAL A 1 89 ? 15.805 7.742 -7.637 1.00 73.25 89 VAL A C 1
ATOM 707 O O . VAL A 1 89 ? 16.079 7.297 -8.747 1.00 73.25 89 VAL A O 1
ATOM 710 N N . SER A 1 90 ? 16.725 8.345 -6.879 1.00 72.06 90 SER A N 1
ATOM 711 C CA . SER A 1 90 ? 18.102 8.548 -7.349 1.00 72.06 90 SER A CA 1
ATOM 712 C C . SER A 1 90 ? 18.868 7.234 -7.520 1.00 72.06 90 SER A C 1
ATOM 714 O O . SER A 1 90 ? 19.608 7.086 -8.492 1.00 72.06 90 SER A O 1
ATOM 716 N N . LEU A 1 91 ? 18.640 6.254 -6.642 1.00 72.19 91 LEU A N 1
ATOM 717 C CA . LEU A 1 91 ? 19.288 4.941 -6.691 1.00 72.19 91 LEU A CA 1
ATOM 718 C C . LEU A 1 91 ? 18.807 4.096 -7.884 1.00 72.19 91 LEU A C 1
ATOM 720 O O . LEU A 1 91 ? 19.582 3.319 -8.434 1.00 72.19 91 LEU A O 1
ATOM 724 N N . LEU A 1 92 ? 17.558 4.285 -8.325 1.00 68.38 92 LEU A N 1
ATOM 725 C CA . LEU A 1 92 ? 16.997 3.616 -9.506 1.00 68.38 92 LEU A CA 1
ATOM 726 C C . LEU A 1 92 ? 17.287 4.368 -10.813 1.00 68.38 92 LEU A C 1
ATOM 728 O O . LEU A 1 92 ? 17.701 3.761 -11.797 1.00 68.38 92 LEU A O 1
ATOM 732 N N . ILE A 1 93 ? 17.094 5.689 -10.838 1.00 74.19 93 ILE A N 1
ATOM 733 C CA . ILE A 1 93 ? 17.255 6.513 -12.046 1.00 74.19 93 ILE A CA 1
ATOM 734 C C . ILE A 1 93 ? 18.732 6.745 -12.374 1.00 74.19 93 ILE A C 1
ATOM 736 O O . ILE A 1 93 ? 19.090 6.787 -13.552 1.00 74.19 93 ILE A O 1
ATOM 740 N N . GLY A 1 94 ? 19.600 6.872 -11.367 1.00 73.12 94 GLY A N 1
ATOM 741 C CA . GLY A 1 94 ? 21.024 7.166 -11.540 1.00 73.12 94 GLY A CA 1
ATOM 742 C C . GLY A 1 94 ? 21.747 6.161 -12.446 1.00 73.12 94 GLY A C 1
ATOM 743 O O . GLY A 1 94 ? 22.263 6.567 -13.488 1.00 73.12 94 GLY A O 1
ATOM 744 N N . PRO A 1 95 ? 21.740 4.853 -12.130 1.00 74.56 95 PRO A N 1
ATOM 745 C CA . PRO A 1 95 ? 22.399 3.834 -12.949 1.00 74.56 95 PRO A CA 1
ATOM 746 C C . PRO A 1 95 ? 21.844 3.753 -14.377 1.00 74.56 95 PRO A C 1
ATOM 748 O O . PRO A 1 95 ? 22.608 3.622 -15.331 1.00 74.56 95 PRO A O 1
ATOM 751 N N . ILE A 1 96 ? 20.523 3.885 -14.539 1.00 76.50 96 ILE A N 1
ATOM 752 C CA . ILE A 1 96 ? 19.857 3.826 -15.850 1.00 76.50 96 ILE A CA 1
ATOM 753 C C . ILE A 1 96 ? 20.218 5.056 -16.694 1.00 76.50 96 ILE A C 1
ATOM 755 O O . ILE A 1 96 ? 20.466 4.931 -17.891 1.00 76.50 96 ILE A O 1
ATOM 759 N N . SER A 1 97 ? 20.322 6.233 -16.072 1.00 75.44 97 SER A N 1
ATOM 760 C CA . SER A 1 97 ? 20.746 7.470 -16.740 1.00 75.44 97 SER A CA 1
ATOM 761 C C . SER A 1 97 ? 22.212 7.411 -17.178 1.00 75.44 97 SER A C 1
ATOM 763 O O . SER A 1 97 ? 22.545 7.865 -18.270 1.00 75.44 97 SER A O 1
ATOM 765 N N . VAL A 1 98 ? 23.086 6.803 -16.365 1.00 79.00 98 VAL A N 1
ATOM 766 C CA . VAL A 1 98 ? 24.495 6.562 -16.724 1.00 79.00 98 VAL A CA 1
ATOM 767 C C . VAL A 1 98 ? 24.597 5.585 -17.896 1.00 79.00 98 VAL A C 1
ATOM 769 O O . VAL A 1 98 ? 25.300 5.867 -18.866 1.00 79.00 98 VAL A O 1
ATOM 772 N N . LEU A 1 99 ? 23.853 4.475 -17.854 1.00 79.06 99 LEU A N 1
ATOM 773 C CA . LEU A 1 99 ? 23.771 3.517 -18.961 1.00 79.06 99 LEU A CA 1
ATOM 774 C C . LEU A 1 99 ? 23.250 4.171 -20.245 1.00 79.06 99 LEU A C 1
ATOM 776 O O . LEU A 1 99 ? 23.795 3.918 -21.317 1.00 79.06 99 LEU A O 1
ATOM 780 N N . LEU A 1 100 ? 22.246 5.048 -20.143 1.00 79.50 100 LEU A N 1
ATOM 781 C CA . LEU A 1 100 ? 21.722 5.798 -21.285 1.00 79.50 100 LEU A CA 1
ATOM 782 C C . LEU A 1 100 ? 22.791 6.719 -21.883 1.00 79.50 100 LEU A C 1
ATOM 784 O O . LEU A 1 100 ? 22.953 6.746 -23.102 1.00 79.50 100 LEU A O 1
ATOM 788 N N . GLY A 1 101 ? 23.539 7.435 -21.040 1.00 78.75 101 GLY A N 1
ATOM 789 C CA . GLY A 1 101 ? 24.646 8.286 -21.476 1.00 78.75 101 GLY A CA 1
ATOM 790 C C . GLY A 1 101 ? 25.736 7.497 -22.204 1.00 78.75 101 GLY A C 1
ATOM 791 O O . GLY A 1 101 ? 26.157 7.888 -23.290 1.00 78.75 101 GLY A O 1
ATOM 792 N N . ILE A 1 102 ? 26.140 6.345 -21.658 1.00 80.06 102 ILE A N 1
ATOM 793 C CA . ILE A 1 102 ? 27.114 5.448 -22.298 1.00 80.06 102 ILE A CA 1
ATOM 794 C C . ILE A 1 102 ? 26.573 4.929 -23.637 1.00 80.06 102 ILE A C 1
ATOM 796 O O . ILE A 1 102 ? 27.294 4.953 -24.633 1.00 80.06 102 ILE A O 1
ATOM 800 N N . SER A 1 103 ? 25.308 4.506 -23.687 1.00 77.94 103 SER A N 1
ATOM 801 C CA . SER A 1 103 ? 24.660 4.000 -24.905 1.00 77.94 103 SER A CA 1
ATOM 802 C C . SER A 1 103 ? 24.600 5.069 -26.002 1.00 77.94 103 SER A C 1
ATOM 804 O O . SER A 1 103 ? 25.007 4.817 -27.133 1.00 77.94 103 SER A O 1
ATOM 806 N N . MET A 1 104 ? 24.203 6.297 -25.656 1.00 77.44 104 MET A N 1
ATOM 807 C CA . MET A 1 104 ? 24.203 7.443 -26.573 1.00 77.44 104 MET A CA 1
ATOM 808 C C . MET A 1 104 ? 25.602 7.752 -27.123 1.00 77.44 104 MET A C 1
ATOM 810 O O . MET A 1 104 ? 25.740 8.009 -28.316 1.00 77.44 104 MET A O 1
ATOM 814 N N . LEU A 1 105 ? 26.637 7.704 -26.277 1.00 79.88 105 LEU A N 1
ATOM 815 C CA . LEU A 1 105 ? 28.018 8.018 -26.666 1.00 79.88 105 LEU A CA 1
ATOM 816 C C . LEU A 1 105 ? 28.682 6.925 -27.513 1.00 79.88 105 LEU A C 1
ATOM 818 O O . LEU A 1 105 ? 29.552 7.231 -28.324 1.00 79.88 105 LEU A O 1
ATOM 822 N N . THR A 1 106 ? 28.310 5.660 -27.310 1.00 79.62 106 THR A N 1
ATOM 823 C CA . THR A 1 106 ? 28.989 4.511 -27.936 1.00 79.62 106 THR A CA 1
ATOM 824 C C . THR A 1 106 ? 28.224 3.919 -29.111 1.00 79.62 106 THR A C 1
ATOM 826 O O . THR A 1 106 ? 28.841 3.469 -30.073 1.00 79.62 106 THR A O 1
ATOM 829 N N . GLN A 1 107 ? 26.894 3.904 -29.041 1.00 74.38 107 GLN A N 1
ATOM 830 C CA . GLN A 1 107 ? 26.032 3.206 -29.995 1.00 74.38 107 GLN A CA 1
ATOM 831 C C . GLN A 1 107 ? 24.944 4.113 -30.592 1.00 74.38 107 GLN A C 1
ATOM 833 O O . GLN A 1 107 ? 24.204 3.666 -31.466 1.00 74.38 107 GLN A O 1
ATOM 838 N N . GLY A 1 108 ? 24.827 5.375 -30.162 1.00 69.88 108 GLY A N 1
ATOM 839 C CA . GLY A 1 108 ? 23.827 6.315 -30.674 1.00 69.88 108 GLY A CA 1
ATOM 840 C C . GLY A 1 108 ? 22.383 5.846 -30.448 1.00 69.88 108 GLY A C 1
ATOM 841 O O . GLY A 1 108 ? 22.072 5.192 -29.454 1.00 69.88 108 GLY A O 1
ATOM 842 N N . TRP A 1 109 ? 21.477 6.171 -31.373 1.00 68.75 109 TRP A N 1
ATOM 843 C CA . TRP A 1 109 ? 20.065 5.752 -31.348 1.00 68.75 109 TRP A CA 1
ATOM 844 C C . TRP A 1 109 ? 19.863 4.324 -31.886 1.00 68.75 109 TRP A C 1
ATOM 846 O O . TRP A 1 109 ? 19.100 4.096 -32.816 1.00 68.75 109 TRP A O 1
ATOM 856 N N . THR A 1 110 ? 20.561 3.351 -31.312 1.00 65.56 110 THR A N 1
ATOM 857 C CA . THR A 1 110 ? 20.384 1.919 -31.617 1.00 65.56 110 THR A CA 1
ATOM 858 C C . THR A 1 110 ? 19.549 1.229 -30.538 1.00 65.56 110 THR A C 1
ATOM 860 O O . THR A 1 110 ? 19.362 1.795 -29.464 1.00 65.56 110 THR A O 1
ATOM 863 N N . GLY A 1 111 ? 19.071 0.004 -30.806 1.00 58.91 111 GLY A N 1
ATOM 864 C CA . GLY A 1 111 ? 18.215 -0.866 -29.972 1.00 58.91 111 GLY A CA 1
ATOM 865 C C . GLY A 1 111 ? 18.194 -0.667 -28.442 1.00 58.91 111 GLY A C 1
ATOM 866 O O . GLY A 1 111 ? 17.148 -0.750 -27.804 1.00 58.91 111 GLY A O 1
ATOM 867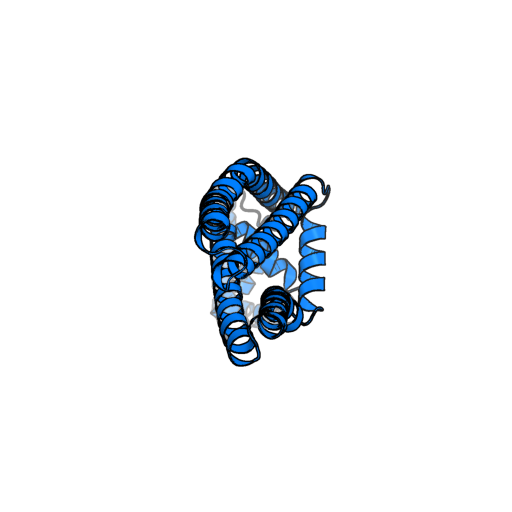 N N . VAL A 1 112 ? 19.347 -0.411 -27.824 1.00 67.00 112 VAL A N 1
ATOM 868 C CA . VAL A 1 112 ? 19.504 -0.257 -26.367 1.00 67.00 112 VAL A CA 1
ATOM 869 C C . VAL A 1 112 ? 19.047 1.122 -25.867 1.00 67.00 112 VAL A C 1
ATOM 871 O O . VAL A 1 112 ? 18.430 1.230 -24.807 1.00 67.00 112 VAL A O 1
ATOM 874 N N . THR A 1 113 ? 19.288 2.181 -26.636 1.00 70.12 113 THR A N 1
ATOM 875 C CA . THR A 1 113 ? 19.025 3.571 -26.237 1.00 70.12 113 THR A CA 1
ATOM 876 C C . THR A 1 113 ? 17.526 3.877 -26.080 1.00 70.12 113 THR A C 1
ATOM 878 O O . THR A 1 113 ? 17.144 4.372 -25.017 1.00 70.12 113 THR A O 1
ATOM 881 N N . PRO A 1 114 ? 16.629 3.536 -27.031 1.00 64.56 114 PRO A N 1
ATOM 882 C CA . PRO A 1 114 ? 15.195 3.760 -26.859 1.00 64.56 114 PRO A CA 1
ATOM 883 C C . PRO A 1 114 ? 14.596 2.876 -25.761 1.00 64.56 114 PRO A C 1
ATOM 885 O O . PRO A 1 114 ? 13.636 3.283 -25.111 1.00 64.56 114 PRO A O 1
ATOM 888 N N . LEU A 1 115 ? 15.179 1.700 -25.499 1.00 68.50 115 LEU A N 1
ATOM 889 C CA . LEU A 1 115 ? 14.755 0.834 -24.400 1.00 68.50 115 LEU A CA 1
ATOM 890 C C . LEU A 1 115 ? 15.070 1.481 -23.048 1.00 68.50 115 LEU A C 1
ATOM 892 O O . LEU A 1 115 ? 14.202 1.529 -22.180 1.00 68.50 115 LEU A O 1
ATOM 896 N N . LEU A 1 116 ? 16.270 2.041 -22.882 1.00 69.69 116 LEU A N 1
ATOM 897 C CA . LEU A 1 116 ? 16.647 2.776 -21.671 1.00 69.69 116 LEU A CA 1
ATOM 898 C C . LEU A 1 116 ? 15.784 4.030 -21.467 1.00 69.69 116 LEU A C 1
ATOM 900 O O . LEU A 1 116 ? 15.366 4.301 -20.340 1.00 69.69 116 LEU A O 1
ATOM 904 N N . VAL A 1 117 ? 15.448 4.753 -22.543 1.00 70.75 117 VAL A N 1
ATOM 905 C CA . VAL A 1 117 ? 14.494 5.877 -22.496 1.00 70.75 117 VAL A CA 1
ATOM 906 C C . VAL A 1 117 ? 13.102 5.398 -22.076 1.00 70.75 117 VAL A C 1
ATOM 908 O O . VAL A 1 117 ? 12.502 5.984 -21.177 1.00 70.75 117 VAL A O 1
ATOM 911 N N . GLY A 1 118 ? 12.602 4.308 -22.664 1.00 68.81 118 GLY A N 1
ATOM 912 C CA . GLY A 1 118 ? 11.316 3.709 -22.303 1.00 68.81 118 GLY A CA 1
ATOM 913 C C . GLY A 1 118 ? 11.260 3.333 -20.823 1.00 68.81 118 GLY A C 1
ATOM 914 O O . GLY A 1 118 ? 10.354 3.753 -20.104 1.00 68.81 118 GLY A O 1
ATOM 915 N N . VAL A 1 119 ? 12.285 2.642 -20.327 1.00 71.62 119 VAL A N 1
ATOM 916 C CA . VAL A 1 119 ? 12.410 2.284 -18.909 1.00 71.62 119 VAL A CA 1
ATOM 917 C C . VAL A 1 119 ? 12.415 3.535 -18.019 1.00 71.62 119 VAL A C 1
ATOM 919 O O . VAL A 1 119 ? 11.647 3.595 -17.059 1.00 71.62 119 VAL A O 1
ATOM 922 N N . LEU A 1 120 ? 13.193 4.570 -18.358 1.00 74.69 120 LEU A N 1
ATOM 923 C CA . LEU A 1 120 ? 13.212 5.842 -17.619 1.00 74.69 120 LEU A CA 1
ATOM 924 C C . LEU A 1 120 ? 11.845 6.527 -17.585 1.00 74.69 120 LEU A C 1
ATOM 926 O O . LEU A 1 120 ? 11.438 7.014 -16.532 1.00 74.69 120 LEU A O 1
ATOM 930 N N . THR A 1 121 ? 11.120 6.548 -18.704 1.00 69.44 121 THR A N 1
ATOM 931 C CA . THR A 1 121 ? 9.783 7.159 -18.754 1.00 69.44 121 THR A CA 1
ATOM 932 C C . THR A 1 121 ? 8.771 6.411 -17.888 1.00 69.44 121 THR A C 1
ATOM 934 O O . THR A 1 121 ? 8.000 7.052 -17.175 1.00 69.44 121 THR A O 1
ATOM 937 N N . ILE A 1 122 ? 8.816 5.074 -17.866 1.00 70.38 122 ILE A N 1
ATOM 938 C CA . ILE A 1 122 ? 7.961 4.248 -17.001 1.00 70.38 122 ILE A CA 1
ATOM 939 C C . ILE A 1 122 ? 8.280 4.510 -15.530 1.00 70.38 122 ILE A C 1
ATOM 941 O O . ILE A 1 122 ? 7.373 4.775 -14.740 1.00 70.38 122 ILE A O 1
ATOM 945 N N . PHE A 1 123 ? 9.563 4.482 -15.157 1.00 72.19 123 PHE A N 1
ATOM 946 C CA . PHE A 1 123 ? 9.980 4.757 -13.782 1.00 72.19 123 PHE A CA 1
ATOM 947 C C . PHE A 1 123 ? 9.627 6.180 -13.350 1.00 72.19 123 PHE A C 1
ATOM 949 O O . PHE A 1 123 ? 9.121 6.365 -12.246 1.00 72.19 123 PHE A O 1
ATOM 956 N N . GLY A 1 124 ? 9.826 7.174 -14.217 1.00 69.69 124 GLY A N 1
ATOM 957 C CA . GLY A 1 124 ? 9.442 8.560 -13.956 1.00 69.69 124 GLY A CA 1
ATOM 958 C C . GLY A 1 124 ? 7.935 8.716 -13.753 1.00 69.69 124 GLY A C 1
ATOM 959 O O . GLY A 1 124 ? 7.506 9.370 -12.804 1.00 69.69 124 GLY A O 1
ATOM 960 N N . PHE A 1 125 ? 7.121 8.062 -14.585 1.00 72.19 125 PHE A N 1
ATOM 961 C CA . PHE A 1 125 ? 5.668 8.059 -14.428 1.00 72.19 125 PHE A CA 1
ATOM 962 C C . PHE A 1 125 ? 5.238 7.420 -13.101 1.00 72.19 125 PHE A C 1
ATOM 964 O O . PHE A 1 125 ? 4.494 8.038 -12.340 1.00 72.19 125 PHE A O 1
ATOM 971 N N . LEU A 1 126 ? 5.748 6.225 -12.781 1.00 71.06 126 LEU A N 1
ATOM 972 C CA . LEU A 1 126 ? 5.455 5.539 -11.518 1.00 71.06 126 LEU A CA 1
ATOM 973 C C . LEU A 1 126 ? 5.881 6.372 -10.305 1.00 71.06 126 LEU A C 1
ATOM 975 O O . LEU A 1 126 ? 5.128 6.477 -9.338 1.00 71.06 126 LEU A O 1
ATOM 979 N N . ALA A 1 127 ? 7.051 7.006 -10.375 1.00 73.62 127 ALA A N 1
ATOM 980 C CA . ALA A 1 127 ? 7.546 7.905 -9.344 1.00 73.62 127 ALA A CA 1
ATOM 981 C C . ALA A 1 127 ? 6.581 9.085 -9.134 1.00 73.62 127 ALA A C 1
ATOM 983 O O . ALA A 1 127 ? 6.169 9.346 -8.006 1.00 73.62 127 ALA A O 1
ATOM 984 N N . ILE A 1 128 ? 6.147 9.759 -10.203 1.00 74.44 128 ILE A N 1
ATOM 985 C CA . ILE A 1 128 ? 5.192 10.876 -10.111 1.00 74.44 128 ILE A CA 1
ATOM 986 C C . ILE A 1 128 ? 3.855 10.419 -9.520 1.00 74.44 128 ILE A C 1
ATOM 988 O O . ILE A 1 128 ? 3.292 11.119 -8.676 1.00 74.44 128 ILE A O 1
ATOM 992 N N . VAL A 1 129 ? 3.343 9.260 -9.944 1.00 74.19 129 VAL A N 1
ATOM 993 C CA . VAL A 1 129 ? 2.092 8.696 -9.418 1.00 74.19 129 VAL A CA 1
ATOM 994 C C . VAL A 1 129 ? 2.217 8.418 -7.922 1.00 74.19 129 VAL A C 1
ATOM 996 O O . VAL A 1 129 ? 1.363 8.864 -7.158 1.00 74.19 129 VAL A O 1
ATOM 999 N N . LEU A 1 130 ? 3.291 7.750 -7.493 1.00 75.75 130 LEU A N 1
ATOM 1000 C CA . LEU A 1 130 ? 3.527 7.429 -6.085 1.00 75.75 130 LEU A CA 1
ATOM 1001 C C . LEU A 1 130 ? 3.714 8.698 -5.240 1.00 75.75 130 LEU A C 1
ATOM 1003 O O . LEU A 1 130 ? 3.130 8.819 -4.167 1.00 75.75 130 LEU A O 1
ATOM 1007 N N . TRP A 1 131 ? 4.463 9.679 -5.750 1.00 76.69 131 TRP A N 1
ATOM 1008 C CA 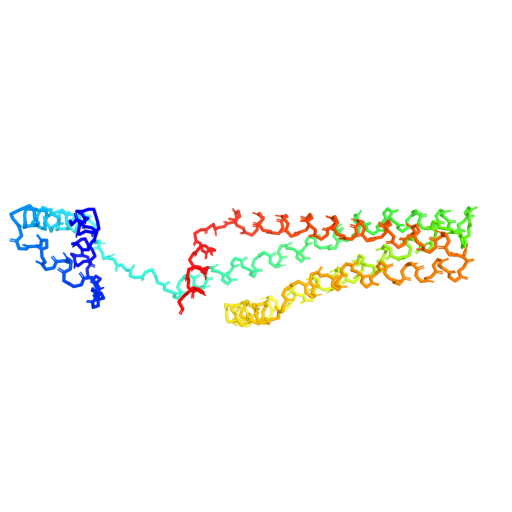. TRP A 1 131 ? 4.657 10.971 -5.091 1.00 76.69 131 TRP A CA 1
ATOM 1009 C C . TRP A 1 131 ? 3.338 11.717 -4.892 1.00 76.69 131 TRP A C 1
ATOM 1011 O O . TRP A 1 131 ? 3.041 12.167 -3.787 1.00 76.69 131 TRP A O 1
ATOM 1021 N N . LYS A 1 132 ? 2.522 11.829 -5.950 1.00 78.12 132 LYS A N 1
ATOM 1022 C CA . LYS A 1 132 ? 1.205 12.474 -5.868 1.00 78.12 132 LYS A CA 1
ATOM 1023 C C . LYS A 1 132 ? 0.260 11.719 -4.941 1.00 78.12 132 LYS A C 1
ATOM 1025 O O . LYS A 1 132 ? -0.498 12.356 -4.217 1.00 78.12 132 LYS A O 1
ATOM 1030 N N . HIS A 1 133 ? 0.298 10.389 -4.961 1.00 78.81 133 HIS A N 1
ATOM 1031 C CA . HIS A 1 133 ? -0.517 9.561 -4.080 1.00 78.81 133 HIS A CA 1
ATOM 1032 C C . HIS A 1 133 ? -0.166 9.799 -2.606 1.00 78.81 133 HIS A C 1
ATOM 1034 O O . HIS A 1 133 ? -1.056 10.104 -1.816 1.00 78.81 133 HIS A O 1
ATOM 1040 N N . ASN A 1 134 ? 1.123 9.773 -2.260 1.00 78.75 134 ASN A N 1
ATOM 1041 C CA . ASN A 1 134 ? 1.584 10.054 -0.900 1.00 78.75 134 ASN A CA 1
ATOM 1042 C C . ASN A 1 134 ? 1.265 11.494 -0.474 1.00 78.75 134 ASN A C 1
ATOM 1044 O O . ASN A 1 134 ? 0.771 11.700 0.630 1.00 78.75 134 ASN A O 1
ATOM 1048 N N . GLN A 1 135 ? 1.456 12.485 -1.355 1.00 80.25 135 GLN A N 1
ATOM 1049 C CA . GLN A 1 135 ? 1.053 13.866 -1.062 1.00 80.25 135 GLN A CA 1
ATOM 1050 C C . GLN A 1 135 ? -0.437 13.998 -0.783 1.00 80.25 135 GLN A C 1
ATOM 1052 O O . GLN A 1 135 ? -0.824 14.727 0.126 1.00 80.25 135 GLN A O 1
ATOM 1057 N N . ARG A 1 136 ? -1.271 13.292 -1.547 1.00 81.62 136 ARG A N 1
ATOM 1058 C CA . ARG A 1 136 ? -2.710 13.288 -1.312 1.00 81.62 136 ARG A CA 1
ATOM 1059 C C . ARG A 1 136 ? -3.046 12.680 0.047 1.00 81.62 136 ARG A C 1
ATOM 1061 O O . ARG A 1 136 ? -3.775 13.308 0.797 1.00 81.62 136 ARG A O 1
ATOM 1068 N N . LEU A 1 137 ? -2.467 11.528 0.392 1.00 81.38 137 LEU A N 1
ATOM 1069 C CA . LEU A 1 137 ? -2.681 10.883 1.695 1.00 81.38 137 LEU A CA 1
ATOM 1070 C C . LEU A 1 137 ? -2.279 11.772 2.883 1.00 81.38 137 LEU A C 1
ATOM 1072 O O . LEU A 1 137 ? -2.935 11.733 3.917 1.00 81.38 137 LEU A O 1
ATOM 1076 N N . MET A 1 138 ? -1.223 12.579 2.748 1.00 81.19 138 MET A N 1
ATOM 1077 C CA . MET A 1 138 ? -0.804 13.504 3.810 1.00 81.19 138 MET A CA 1
ATOM 1078 C C . MET A 1 138 ? -1.707 14.737 3.942 1.00 81.19 138 MET A C 1
ATOM 1080 O O . MET A 1 138 ? -1.821 15.278 5.037 1.00 81.19 138 MET A O 1
ATOM 1084 N N . ASN A 1 139 ? -2.304 15.196 2.838 1.00 83.50 139 ASN A N 1
ATOM 1085 C CA . ASN A 1 139 ? -3.103 16.423 2.798 1.00 83.50 139 ASN A CA 1
ATOM 1086 C C . ASN A 1 139 ? -4.605 16.182 3.008 1.00 83.50 139 ASN A C 1
ATOM 1088 O O . ASN A 1 139 ? -5.345 17.144 3.188 1.00 83.50 139 ASN A O 1
ATOM 1092 N N . GLU A 1 140 ? -5.067 14.935 2.939 1.00 83.62 140 GLU A N 1
ATOM 1093 C CA . GLU A 1 140 ? -6.475 14.595 3.132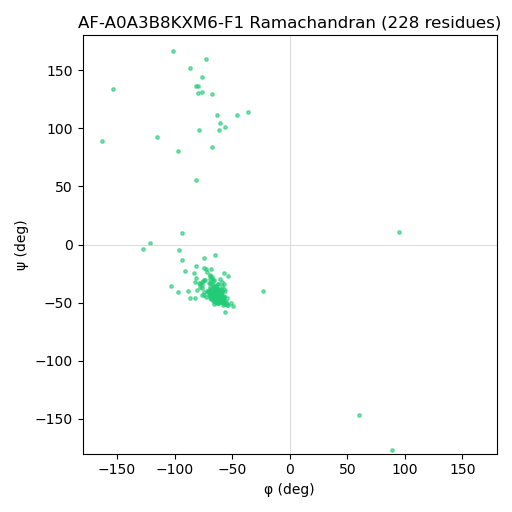 1.00 83.62 140 GLU A CA 1
ATOM 1094 C C . GLU A 1 140 ? -6.842 14.631 4.626 1.00 83.62 140 GLU A C 1
ATOM 1096 O O . GLU A 1 140 ? -6.154 14.048 5.475 1.00 83.62 140 GLU A O 1
ATOM 1101 N N . GLU A 1 141 ? -7.943 15.314 4.950 1.00 82.12 141 GLU A N 1
ATOM 1102 C CA . GLU A 1 141 ? -8.444 15.409 6.325 1.00 82.12 141 GLU A CA 1
ATOM 1103 C C . GLU A 1 141 ? -8.981 14.056 6.810 1.00 82.12 141 GLU A C 1
ATOM 1105 O O . GLU A 1 141 ? -8.597 13.628 7.895 1.00 82.12 141 GLU A O 1
ATOM 1110 N N . ASN A 1 142 ? -9.756 13.354 5.970 1.00 83.56 142 ASN A N 1
ATOM 1111 C CA . ASN A 1 142 ? -10.336 12.036 6.248 1.00 83.56 142 ASN A CA 1
ATOM 1112 C C . ASN A 1 142 ? -9.751 10.973 5.299 1.00 83.56 142 ASN A C 1
ATOM 1114 O O . ASN A 1 142 ? -10.221 10.757 4.176 1.00 83.56 142 ASN A O 1
ATOM 1118 N N . VAL A 1 143 ? -8.679 10.316 5.741 1.00 83.12 143 VAL A N 1
ATOM 1119 C CA . VAL A 1 143 ? -7.977 9.294 4.949 1.00 83.12 143 VAL A CA 1
ATOM 1120 C C . VAL A 1 143 ? -8.768 7.989 4.928 1.00 83.12 143 VAL A C 1
ATOM 1122 O O . VAL A 1 143 ? -8.737 7.273 3.923 1.00 83.12 143 VAL A O 1
ATOM 1125 N N . TYR A 1 144 ? -9.502 7.689 6.001 1.00 81.88 144 TYR A N 1
ATOM 1126 C CA . TYR A 1 144 ? -10.336 6.494 6.085 1.00 81.88 144 TYR A CA 1
ATOM 1127 C C . TYR A 1 144 ? -11.413 6.472 4.991 1.00 81.88 144 TYR A C 1
ATOM 1129 O O . TYR A 1 144 ? -11.539 5.484 4.260 1.00 81.88 144 TYR A O 1
ATOM 1137 N N . GLU A 1 145 ? -12.144 7.574 4.814 1.00 83.56 145 GLU A N 1
ATOM 1138 C CA . GLU A 1 145 ? -13.183 7.687 3.785 1.00 83.56 145 GLU A CA 1
ATOM 1139 C C . GLU A 1 145 ? -12.586 7.641 2.373 1.00 83.56 145 GLU A C 1
ATOM 1141 O O . GLU A 1 145 ? -13.093 6.926 1.506 1.00 83.56 145 GLU A O 1
ATOM 1146 N N . LEU A 1 146 ? -11.451 8.315 2.151 1.00 82.38 146 LEU A N 1
ATOM 1147 C CA . LEU A 1 146 ? -10.732 8.275 0.876 1.00 82.38 146 LEU A CA 1
ATOM 1148 C C . LEU A 1 146 ? -10.330 6.843 0.494 1.00 82.38 146 LEU A C 1
ATOM 1150 O O . LEU A 1 146 ? -10.522 6.427 -0.653 1.00 82.38 146 LEU A O 1
ATOM 1154 N N . MET A 1 147 ? -9.760 6.091 1.437 1.00 80.81 147 MET A N 1
ATOM 1155 C CA . MET A 1 147 ? -9.308 4.718 1.208 1.00 80.81 147 MET A CA 1
ATOM 1156 C C . MET A 1 147 ? -10.480 3.769 0.987 1.00 80.81 147 MET A C 1
ATOM 1158 O O . MET A 1 147 ? -10.422 2.936 0.084 1.00 80.81 147 MET A O 1
ATOM 1162 N N . THR A 1 148 ? -11.562 3.938 1.743 1.00 81.88 148 THR A N 1
ATOM 1163 C CA . THR A 1 148 ? -12.794 3.154 1.606 1.00 81.88 148 THR A CA 1
ATOM 1164 C C . THR A 1 148 ? -13.464 3.408 0.255 1.00 81.88 148 THR A C 1
ATOM 1166 O O . THR A 1 148 ? -13.714 2.471 -0.503 1.00 81.88 148 THR A O 1
ATOM 1169 N N . ALA A 1 149 ? -13.649 4.674 -0.130 1.00 81.38 149 ALA A N 1
ATOM 1170 C CA . ALA A 1 149 ? -14.212 5.049 -1.426 1.00 81.38 149 ALA A CA 1
ATOM 1171 C C . ALA A 1 149 ? -13.326 4.597 -2.599 1.00 81.38 149 ALA A C 1
ATOM 1173 O O . ALA A 1 149 ? -13.827 4.138 -3.627 1.00 81.38 149 ALA A O 1
ATOM 1174 N N . SER A 1 150 ? -12.001 4.695 -2.448 1.00 74.62 150 SER A N 1
ATOM 1175 C CA . SER A 1 150 ? -11.038 4.167 -3.419 1.00 74.62 150 SER A CA 1
ATOM 1176 C C . SER A 1 150 ? -11.147 2.647 -3.545 1.00 74.62 150 SER A C 1
ATOM 1178 O O . SER A 1 150 ? -11.163 2.128 -4.661 1.00 74.62 150 SER A O 1
ATOM 1180 N N . HIS A 1 151 ? -11.283 1.930 -2.425 1.00 73.25 151 HIS A N 1
ATOM 1181 C CA . HIS A 1 151 ? -11.442 0.481 -2.412 1.00 73.25 151 HIS A CA 1
ATOM 1182 C C . HIS A 1 151 ? -12.731 0.051 -3.123 1.00 73.25 151 HIS A C 1
ATOM 1184 O O . HIS A 1 151 ? -12.671 -0.771 -4.039 1.00 73.25 151 HIS A O 1
ATOM 1190 N N . ILE A 1 152 ? -13.867 0.674 -2.793 1.00 72.81 152 ILE A N 1
ATOM 1191 C CA . ILE A 1 152 ? -15.164 0.427 -3.442 1.00 72.81 152 ILE A CA 1
ATOM 1192 C C . ILE A 1 152 ? -15.068 0.700 -4.948 1.00 72.81 152 ILE A C 1
ATOM 1194 O O . ILE A 1 152 ? -15.360 -0.174 -5.763 1.00 72.81 152 ILE A O 1
ATOM 1198 N N . ARG A 1 153 ? -14.527 1.858 -5.341 1.00 69.19 153 ARG A N 1
ATOM 1199 C CA . ARG A 1 153 ? -14.339 2.214 -6.756 1.00 69.19 153 ARG A CA 1
ATOM 1200 C C . ARG A 1 153 ? -13.383 1.262 -7.485 1.00 69.19 153 ARG A C 1
ATOM 1202 O O . ARG A 1 153 ? -13.570 0.978 -8.666 1.00 69.19 153 ARG A O 1
ATOM 1209 N N . SER A 1 154 ? -12.358 0.750 -6.803 1.00 63.75 154 SER A N 1
ATOM 1210 C CA . SER A 1 154 ? -11.429 -0.240 -7.366 1.00 63.75 154 SER A CA 1
ATOM 1211 C C . SER A 1 154 ? -12.057 -1.626 -7.543 1.00 63.75 154 SER A C 1
ATOM 1213 O O . SER A 1 154 ? -11.592 -2.397 -8.380 1.00 63.75 154 SER A O 1
ATOM 1215 N N . ARG A 1 155 ? -13.112 -1.928 -6.777 1.00 63.09 155 ARG A N 1
ATOM 1216 C CA . ARG A 1 155 ? -13.921 -3.146 -6.892 1.00 63.09 155 ARG A CA 1
ATOM 1217 C C . ARG A 1 155 ? -14.916 -3.048 -8.054 1.00 63.09 155 ARG A C 1
ATOM 1219 O O . ARG A 1 155 ? -15.179 -4.054 -8.705 1.00 63.09 155 ARG A O 1
ATOM 1226 N N . GLU A 1 156 ? -15.424 -1.845 -8.327 1.00 61.38 156 GLU A N 1
ATOM 1227 C CA . GLU A 1 156 ? -16.317 -1.542 -9.457 1.00 61.38 156 GLU A CA 1
ATOM 1228 C C . GLU A 1 156 ? -15.583 -1.463 -10.801 1.00 61.38 156 GLU A C 1
ATOM 1230 O O . GLU A 1 156 ? -16.095 -1.908 -11.830 1.00 61.38 156 GLU A O 1
ATOM 1235 N N . LEU A 1 157 ? -14.362 -0.924 -10.812 1.00 54.09 157 LEU A N 1
ATOM 1236 C CA . LEU A 1 157 ? -13.493 -1.025 -11.976 1.00 54.09 157 LEU A CA 1
ATOM 1237 C C . LEU A 1 157 ? -13.097 -2.496 -12.149 1.00 54.09 157 LEU A C 1
ATOM 1239 O O . LEU A 1 157 ? -12.605 -3.096 -11.194 1.00 54.09 157 LEU A O 1
ATOM 1243 N N . PRO A 1 158 ? -13.234 -3.101 -13.345 1.00 53.31 158 PRO A N 1
ATOM 1244 C CA . PRO A 1 158 ? -12.689 -4.429 -13.578 1.00 53.31 158 PRO A CA 1
ATOM 1245 C C . PRO A 1 158 ? -11.174 -4.339 -13.377 1.00 53.31 158 PRO A C 1
ATOM 1247 O O . PRO A 1 158 ? -10.449 -3.887 -14.261 1.00 53.31 158 PRO A O 1
ATOM 1250 N N . SER A 1 159 ? -10.692 -4.732 -12.195 1.00 54.12 159 SER A N 1
ATOM 1251 C CA . SER A 1 159 ? -9.305 -4.546 -11.744 1.00 54.12 159 SER A CA 1
ATOM 1252 C C . SER A 1 159 ? -8.286 -5.106 -12.738 1.00 54.12 159 SER A C 1
ATOM 1254 O O . SER A 1 159 ? -7.187 -4.577 -12.884 1.00 54.12 159 SER A O 1
ATOM 1256 N N . ARG A 1 160 ? -8.704 -6.115 -13.513 1.00 54.06 160 ARG A N 1
ATOM 1257 C CA . ARG A 1 160 ? -7.975 -6.697 -14.644 1.00 54.06 160 ARG A CA 1
ATOM 1258 C C . ARG A 1 160 ? -7.611 -5.672 -15.716 1.00 54.06 160 ARG A C 1
ATOM 1260 O O . ARG A 1 160 ? -6.524 -5.756 -16.260 1.00 54.06 160 ARG A O 1
ATOM 1267 N N . VAL A 1 161 ? -8.480 -4.707 -16.011 1.00 52.62 161 VAL A N 1
ATOM 1268 C CA . VAL A 1 161 ? -8.27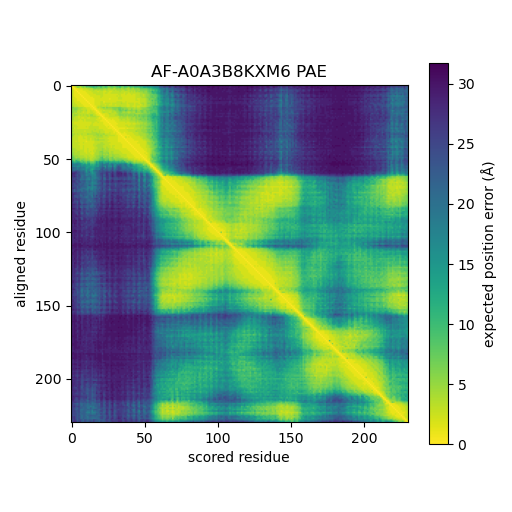9 -3.708 -17.070 1.00 52.62 161 VAL A CA 1
ATOM 1269 C C . VAL A 1 161 ? -7.223 -2.688 -16.658 1.00 52.62 161 VAL A C 1
ATOM 1271 O O . VAL A 1 161 ? -6.312 -2.437 -17.434 1.00 52.62 161 VAL A O 1
ATOM 1274 N N . VAL A 1 162 ? -7.267 -2.167 -15.428 1.00 54.84 162 VAL A N 1
ATOM 1275 C CA . VAL A 1 162 ? -6.256 -1.214 -14.926 1.00 54.84 162 VAL A CA 1
ATOM 1276 C C . VAL A 1 162 ? -4.914 -1.911 -14.675 1.00 54.84 162 VAL A C 1
ATOM 1278 O O . VAL A 1 162 ? -3.868 -1.370 -15.035 1.00 54.84 162 VAL A O 1
ATOM 1281 N N . ALA A 1 163 ? -4.941 -3.135 -14.135 1.00 56.03 163 ALA A N 1
ATOM 1282 C CA . ALA A 1 163 ? -3.747 -3.947 -13.913 1.00 56.03 163 ALA A CA 1
ATOM 1283 C C . ALA A 1 163 ? -3.099 -4.446 -15.214 1.00 56.03 163 ALA A C 1
ATOM 1285 O O . ALA A 1 163 ? -1.891 -4.657 -15.218 1.00 56.03 163 ALA A O 1
ATOM 1286 N N . LEU A 1 164 ? -3.854 -4.610 -16.312 1.00 56.78 164 LEU A N 1
ATOM 1287 C CA . LEU A 1 164 ? -3.277 -4.858 -17.638 1.00 56.78 164 LEU A CA 1
ATOM 1288 C C . LEU A 1 164 ? -2.826 -3.564 -18.319 1.00 56.78 164 LEU A C 1
ATOM 1290 O O . LEU A 1 164 ? -1.730 -3.533 -18.859 1.00 56.78 164 LEU A O 1
ATOM 1294 N N . LEU A 1 165 ? -3.627 -2.496 -18.321 1.00 58.38 165 LEU A N 1
ATOM 1295 C CA . LEU A 1 165 ? -3.312 -1.282 -19.088 1.00 58.38 165 LEU A CA 1
ATOM 1296 C C . LEU A 1 165 ? -2.038 -0.592 -18.603 1.00 58.38 165 LEU A C 1
ATOM 1298 O O . LEU A 1 165 ? -1.239 -0.171 -19.434 1.00 58.38 165 LEU A O 1
ATOM 1302 N N . MET A 1 166 ? -1.820 -0.514 -17.289 1.00 62.47 166 MET A N 1
ATOM 1303 C CA . MET A 1 166 ? -0.616 0.096 -16.707 1.00 62.47 166 MET A CA 1
ATOM 1304 C C . MET A 1 166 ? 0.699 -0.523 -17.230 1.00 62.47 166 MET A C 1
ATOM 1306 O O . MET A 1 166 ? 1.563 0.236 -17.666 1.00 62.47 166 MET A O 1
ATOM 1310 N N . PRO A 1 167 ? 0.879 -1.859 -17.234 1.00 62.69 167 PRO A N 1
ATOM 1311 C CA . PRO A 1 167 ? 2.082 -2.500 -17.774 1.00 62.69 167 PRO A CA 1
ATOM 1312 C C . PRO A 1 167 ? 2.066 -2.713 -19.297 1.00 62.69 167 PRO A C 1
ATOM 1314 O O . PRO A 1 167 ? 3.140 -2.799 -19.898 1.00 62.69 167 PRO A O 1
ATOM 1317 N N . VAL A 1 168 ? 0.891 -2.789 -19.933 1.00 65.94 168 VAL A N 1
ATOM 1318 C CA . VAL A 1 168 ? 0.756 -3.050 -21.379 1.00 65.94 168 VAL A CA 1
ATOM 1319 C C . VAL A 1 168 ? 0.979 -1.791 -22.213 1.00 65.94 168 VAL A C 1
ATOM 1321 O O . VAL A 1 168 ? 1.625 -1.870 -23.254 1.00 65.94 168 VAL A O 1
ATOM 1324 N N . LEU A 1 169 ? 0.500 -0.622 -21.775 1.00 67.88 169 LEU A N 1
ATOM 1325 C CA . LEU A 1 169 ? 0.642 0.623 -22.541 1.00 67.88 169 LEU A CA 1
ATOM 1326 C C . LEU A 1 169 ? 2.115 0.970 -22.836 1.00 67.88 169 LEU A C 1
ATOM 1328 O O . LEU A 1 169 ? 2.434 1.260 -23.990 1.00 67.88 169 LEU A O 1
ATOM 1332 N N . PRO A 1 170 ? 3.045 0.875 -21.864 1.00 67.12 170 PRO A N 1
ATOM 1333 C CA . PRO A 1 170 ? 4.455 1.116 -22.134 1.00 67.12 170 PRO A CA 1
ATOM 1334 C C . PRO A 1 170 ? 5.086 0.058 -23.042 1.00 67.12 170 PRO A C 1
ATOM 1336 O O . PRO A 1 170 ? 5.932 0.392 -23.868 1.00 67.12 170 PRO A O 1
ATOM 1339 N N . ALA A 1 171 ? 4.649 -1.202 -22.936 1.00 70.12 171 ALA A N 1
ATOM 1340 C CA . ALA A 1 171 ? 5.109 -2.269 -23.818 1.00 70.12 171 ALA A CA 1
ATOM 1341 C C . ALA A 1 171 ? 4.663 -2.034 -25.269 1.00 70.12 171 ALA A C 1
ATOM 1343 O O . ALA A 1 171 ? 5.473 -2.190 -26.180 1.00 70.12 171 ALA A O 1
ATOM 1344 N N . ILE A 1 172 ? 3.417 -1.590 -25.483 1.00 72.12 172 ILE A N 1
ATOM 1345 C CA . ILE A 1 172 ? 2.892 -1.212 -26.804 1.00 72.12 172 ILE A CA 1
ATOM 1346 C C . ILE A 1 172 ? 3.688 -0.042 -27.387 1.00 72.12 172 ILE A C 1
ATOM 1348 O O . ILE A 1 172 ? 4.093 -0.110 -28.544 1.00 72.12 172 ILE A O 1
ATOM 1352 N N . LEU A 1 173 ? 3.947 1.009 -26.603 1.00 70.00 173 LEU A N 1
ATOM 1353 C CA . LEU A 1 173 ? 4.704 2.177 -27.068 1.00 70.00 173 LEU A CA 1
ATOM 1354 C C . LEU A 1 173 ? 6.151 1.818 -27.433 1.00 70.00 173 LEU A C 1
ATOM 1356 O O . LEU A 1 173 ? 6.639 2.244 -28.479 1.00 70.00 173 LEU A O 1
ATOM 1360 N N . ALA A 1 174 ? 6.816 0.998 -26.613 1.00 66.12 174 ALA A N 1
ATOM 1361 C CA . ALA A 1 174 ? 8.156 0.501 -26.906 1.00 66.12 174 ALA A CA 1
ATOM 1362 C C . ALA A 1 174 ? 8.162 -0.375 -28.169 1.00 66.12 174 ALA A C 1
ATOM 1364 O O . ALA A 1 174 ? 8.935 -0.124 -29.091 1.00 66.12 174 ALA A O 1
ATOM 1365 N N . GLY A 1 175 ? 7.254 -1.352 -28.249 1.00 69.38 175 GLY A N 1
ATOM 1366 C CA . GLY A 1 175 ? 7.104 -2.231 -29.408 1.00 69.38 175 GLY A CA 1
ATOM 1367 C C . GLY A 1 175 ? 6.839 -1.470 -30.703 1.00 69.38 175 GLY A C 1
ATOM 1368 O O . GLY A 1 175 ? 7.475 -1.742 -31.715 1.00 69.38 175 GLY A O 1
ATOM 1369 N N . TRP A 1 176 ? 5.954 -0.472 -30.660 1.00 73.31 176 TRP A N 1
ATOM 1370 C CA . TRP A 1 176 ? 5.641 0.391 -31.797 1.00 73.31 176 TRP A CA 1
ATOM 1371 C C . TRP A 1 176 ? 6.836 1.239 -32.239 1.00 73.31 176 TRP A C 1
ATOM 1373 O O . TRP A 1 176 ? 7.110 1.334 -33.434 1.00 73.31 176 TRP A O 1
ATOM 1383 N N . GLY A 1 177 ? 7.576 1.825 -31.293 1.00 69.69 177 GLY A N 1
ATOM 1384 C CA . GLY A 1 177 ? 8.787 2.585 -31.602 1.00 69.69 177 GLY A CA 1
ATOM 1385 C C . GLY A 1 177 ? 9.809 1.724 -32.344 1.00 69.69 177 GLY A C 1
ATOM 1386 O O . GLY A 1 177 ? 10.230 2.066 -33.446 1.00 69.69 177 GLY A O 1
ATOM 1387 N N . PHE A 1 178 ? 10.139 0.556 -31.796 1.00 66.94 178 PHE A N 1
ATOM 1388 C CA . PHE A 1 178 ? 11.100 -0.359 -32.418 1.00 66.94 178 PHE A CA 1
ATOM 1389 C C . PHE A 1 178 ? 10.614 -0.957 -33.737 1.00 66.94 178 PHE A C 1
ATOM 1391 O O . PHE A 1 178 ? 11.418 -1.156 -34.646 1.00 66.94 178 PHE A O 1
ATOM 1398 N N . TYR A 1 179 ? 9.304 -1.163 -33.876 1.00 70.31 179 TYR A N 1
ATOM 1399 C CA . TYR A 1 179 ? 8.693 -1.564 -35.138 1.00 70.31 179 TYR A CA 1
ATOM 1400 C C . TYR A 1 179 ? 8.961 -0.544 -36.253 1.00 70.31 179 TYR A C 1
ATOM 1402 O O . TYR A 1 179 ? 9.227 -0.937 -37.387 1.00 70.31 179 TYR A O 1
ATOM 1410 N N . GLN A 1 180 ? 8.919 0.758 -35.942 1.00 71.94 180 GLN A N 1
ATOM 1411 C CA . GLN A 1 180 ? 9.166 1.809 -36.932 1.00 71.94 180 GLN A CA 1
ATOM 1412 C C . GLN A 1 180 ? 10.648 2.020 -37.261 1.00 71.94 180 GLN A C 1
ATOM 1414 O O . GLN A 1 180 ? 10.958 2.345 -38.404 1.00 71.94 180 GLN A O 1
ATOM 1419 N N . PHE A 1 181 ? 11.553 1.852 -36.292 1.00 68.12 181 PHE A N 1
ATOM 1420 C CA . PHE A 1 181 ? 12.980 2.141 -36.492 1.00 68.12 181 PHE A CA 1
ATOM 1421 C C . PHE A 1 181 ? 13.791 0.956 -37.031 1.00 68.12 181 PHE A C 1
ATOM 1423 O O . PHE A 1 181 ? 14.636 1.157 -37.897 1.00 68.12 181 PHE A O 1
ATOM 1430 N N . ASP A 1 182 ? 13.522 -0.261 -36.556 1.00 69.25 182 ASP A N 1
ATOM 1431 C CA . ASP A 1 182 ? 14.322 -1.463 -36.857 1.00 69.25 182 ASP A CA 1
ATOM 1432 C C . ASP A 1 182 ? 13.495 -2.579 -37.527 1.00 69.25 182 ASP A C 1
ATOM 1434 O O . ASP A 1 182 ? 14.007 -3.659 -37.826 1.00 69.25 182 ASP A O 1
ATOM 1438 N N . GLY A 1 183 ? 12.203 -2.340 -37.770 1.00 75.31 183 GLY A N 1
ATOM 1439 C CA . GLY A 1 183 ? 11.314 -3.275 -38.450 1.00 75.31 183 GLY A CA 1
ATOM 1440 C C . GLY A 1 183 ? 10.603 -4.288 -37.534 1.00 75.31 183 GLY A C 1
ATOM 1441 O O . GLY A 1 183 ? 10.716 -4.256 -36.304 1.00 75.31 183 GLY A O 1
ATOM 1442 N N . PRO A 1 184 ? 9.819 -5.205 -38.131 1.00 75.12 184 PRO A N 1
ATOM 1443 C CA . PRO A 1 184 ? 8.832 -6.014 -37.415 1.00 75.12 184 PRO A CA 1
ATOM 1444 C C . PRO A 1 184 ? 9.421 -7.000 -36.396 1.00 75.12 184 PRO A C 1
ATOM 1446 O O . PRO A 1 184 ? 8.863 -7.146 -35.308 1.00 75.12 184 PRO A O 1
ATOM 1449 N N . GLU A 1 185 ? 10.554 -7.646 -36.696 1.00 76.94 185 GLU A N 1
ATOM 1450 C CA . GLU A 1 185 ? 11.216 -8.569 -35.754 1.00 76.94 185 GLU A CA 1
ATOM 1451 C C . GLU A 1 185 ? 11.693 -7.856 -34.483 1.00 76.94 185 GLU A C 1
ATOM 1453 O O . GLU A 1 185 ? 11.515 -8.359 -33.370 1.00 76.94 185 GLU A O 1
ATOM 1458 N N . SER A 1 186 ? 12.253 -6.656 -34.645 1.00 70.75 186 SER A N 1
ATOM 1459 C CA . SER A 1 186 ? 12.686 -5.800 -33.543 1.00 70.75 186 SER A CA 1
ATOM 1460 C C . SER A 1 186 ? 11.494 -5.359 -32.690 1.00 70.75 186 SER A C 1
ATOM 1462 O O . SER A 1 186 ? 11.484 -5.575 -31.474 1.00 70.75 186 SER A O 1
ATOM 1464 N N . GLY A 1 187 ? 10.431 -4.855 -33.326 1.00 70.81 187 GLY A N 1
ATOM 1465 C CA . GLY A 1 187 ? 9.210 -4.429 -32.638 1.00 70.81 187 GLY A CA 1
ATOM 1466 C C . GLY A 1 187 ? 8.604 -5.516 -31.745 1.00 70.81 187 GLY A C 1
ATOM 1467 O O . GLY A 1 187 ? 8.305 -5.262 -30.577 1.00 70.81 187 GLY A O 1
ATOM 1468 N N . ILE A 1 188 ? 8.490 -6.750 -32.249 1.00 77.44 188 ILE A N 1
ATOM 1469 C CA . ILE A 1 188 ? 7.935 -7.883 -31.487 1.00 77.44 188 ILE A CA 1
ATOM 1470 C C . ILE A 1 188 ? 8.850 -8.269 -30.317 1.00 77.44 188 ILE A C 1
ATOM 1472 O O . ILE A 1 188 ? 8.376 -8.502 -29.200 1.00 77.44 188 ILE A O 1
ATOM 1476 N N . LYS A 1 189 ? 10.168 -8.311 -30.537 1.00 73.38 189 LYS A N 1
ATOM 1477 C CA . LYS A 1 189 ? 11.143 -8.674 -29.500 1.00 73.38 189 LYS A CA 1
ATOM 1478 C C . LYS A 1 189 ? 11.129 -7.682 -28.335 1.00 73.38 189 LYS A C 1
ATOM 1480 O O . LYS A 1 189 ? 11.069 -8.097 -27.175 1.00 73.38 189 LYS A O 1
ATOM 1485 N N . TYR A 1 190 ? 11.140 -6.383 -28.629 1.00 68.25 190 TYR A N 1
ATOM 1486 C CA . TYR A 1 190 ? 11.161 -5.337 -27.605 1.00 68.25 190 TYR A CA 1
ATOM 1487 C C . TYR A 1 190 ? 9.804 -5.126 -26.928 1.00 68.25 190 TYR A C 1
ATOM 1489 O O . TYR A 1 190 ? 9.777 -4.876 -25.722 1.00 68.25 190 TYR A O 1
ATOM 1497 N N . PHE A 1 191 ? 8.691 -5.327 -27.646 1.00 75.44 191 PHE A N 1
ATOM 1498 C CA . PHE A 1 191 ? 7.358 -5.431 -27.044 1.00 75.44 191 PHE A CA 1
ATOM 1499 C C . PHE A 1 191 ? 7.332 -6.517 -25.963 1.00 75.44 191 PHE A C 1
ATOM 1501 O O . PHE A 1 191 ? 6.962 -6.256 -24.819 1.00 75.44 191 PHE A O 1
ATOM 1508 N N . THR A 1 192 ? 7.781 -7.724 -26.316 1.00 74.62 192 THR A N 1
ATOM 1509 C CA . THR A 1 192 ? 7.718 -8.894 -25.431 1.00 74.62 192 THR A CA 1
ATOM 1510 C C . THR A 1 192 ? 8.610 -8.711 -24.202 1.00 74.62 192 THR A C 1
ATOM 1512 O O . THR A 1 192 ? 8.178 -8.971 -23.081 1.00 74.62 192 THR A O 1
ATOM 1515 N N . LEU A 1 193 ? 9.832 -8.197 -24.386 1.00 72.19 193 LEU A N 1
ATOM 1516 C CA . LEU A 1 193 ? 10.747 -7.901 -23.280 1.00 72.19 193 LEU A CA 1
ATOM 1517 C C . LEU A 1 193 ? 10.202 -6.821 -22.338 1.00 72.19 193 LEU A C 1
ATOM 1519 O O . LEU A 1 193 ? 10.239 -7.010 -21.122 1.00 72.19 193 LEU A O 1
ATOM 1523 N N . CYS A 1 194 ? 9.667 -5.718 -22.876 1.00 69.88 194 CYS A N 1
ATOM 1524 C CA . CYS A 1 194 ? 9.054 -4.678 -22.049 1.00 69.88 194 CYS A CA 1
ATOM 1525 C C . CYS A 1 194 ? 7.842 -5.208 -21.286 1.00 69.88 194 CYS A C 1
ATOM 1527 O O . CYS A 1 194 ? 7.719 -4.917 -20.104 1.00 69.88 194 CYS A O 1
ATOM 1529 N N . LEU A 1 195 ? 6.987 -6.008 -21.926 1.00 74.88 195 LEU A N 1
ATOM 1530 C CA . LEU A 1 195 ? 5.800 -6.581 -21.294 1.00 74.88 195 LEU A CA 1
ATOM 1531 C C . LEU A 1 195 ? 6.163 -7.490 -20.110 1.00 74.88 195 LEU A C 1
ATOM 1533 O O . LEU A 1 195 ? 5.585 -7.372 -19.033 1.00 74.88 195 LEU A O 1
ATOM 1537 N N . VAL A 1 196 ? 7.133 -8.391 -20.291 1.00 74.75 196 VAL A N 1
ATOM 1538 C CA . VAL A 1 196 ? 7.583 -9.293 -19.218 1.00 74.75 196 VAL A CA 1
ATOM 1539 C C . VAL A 1 196 ? 8.201 -8.497 -18.070 1.00 74.75 196 VAL A C 1
ATOM 1541 O O . VAL A 1 196 ? 7.920 -8.775 -16.904 1.00 74.75 196 VAL A O 1
ATOM 1544 N N . PHE A 1 197 ? 9.003 -7.480 -18.388 1.00 72.12 197 PHE A N 1
ATOM 1545 C CA . PHE A 1 197 ? 9.621 -6.625 -17.383 1.00 72.12 197 PHE A CA 1
ATOM 1546 C C . PHE A 1 197 ? 8.584 -5.817 -16.595 1.00 72.12 197 PHE A C 1
ATOM 1548 O O . PHE A 1 197 ? 8.616 -5.826 -15.365 1.00 72.12 197 PHE A O 1
ATOM 1555 N N . THR A 1 198 ? 7.634 -5.159 -17.267 1.00 68.88 198 THR A N 1
ATOM 1556 C CA . THR A 1 198 ? 6.601 -4.364 -16.592 1.00 68.88 198 THR A CA 1
ATOM 1557 C C . THR A 1 198 ? 5.704 -5.243 -15.732 1.00 68.88 198 THR A C 1
ATOM 1559 O O . THR A 1 198 ? 5.476 -4.899 -14.577 1.00 68.88 198 THR A O 1
ATOM 1562 N N . LEU A 1 199 ? 5.282 -6.414 -16.221 1.00 72.44 199 LEU A N 1
ATOM 1563 C CA . LEU A 1 199 ? 4.507 -7.375 -15.429 1.00 72.44 199 LEU A CA 1
ATOM 1564 C C . LEU A 1 199 ? 5.280 -7.876 -14.203 1.00 72.44 199 LEU A C 1
ATOM 1566 O O . LEU A 1 199 ? 4.720 -7.917 -13.107 1.00 72.44 199 LEU A O 1
ATOM 1570 N N . GLY A 1 200 ? 6.563 -8.214 -14.362 1.00 71.06 200 GLY A N 1
ATOM 1571 C CA . GLY A 1 200 ? 7.419 -8.650 -13.258 1.00 71.06 200 GLY A CA 1
ATOM 1572 C C . GLY A 1 200 ? 7.595 -7.568 -12.190 1.00 71.06 200 GLY A C 1
ATOM 1573 O O . GLY A 1 200 ? 7.444 -7.843 -11.000 1.00 71.06 200 GLY A O 1
ATOM 1574 N N . VAL A 1 201 ? 7.839 -6.321 -12.605 1.00 68.06 201 VAL A N 1
ATOM 1575 C CA . VAL A 1 201 ? 7.956 -5.172 -11.694 1.00 68.06 201 VAL A CA 1
ATOM 1576 C C . VAL A 1 201 ? 6.625 -4.882 -11.000 1.00 68.06 201 VAL A C 1
ATOM 1578 O O . VAL A 1 201 ? 6.608 -4.691 -9.786 1.00 68.06 201 VAL A O 1
ATOM 1581 N N . THR A 1 202 ? 5.498 -4.899 -11.716 1.00 67.69 202 THR A N 1
ATOM 1582 C CA . THR A 1 202 ? 4.167 -4.715 -11.115 1.00 67.69 202 THR A CA 1
ATOM 1583 C C . THR A 1 202 ? 3.856 -5.814 -10.096 1.00 67.69 202 THR A C 1
ATOM 1585 O O . THR A 1 202 ? 3.378 -5.521 -8.998 1.00 67.69 202 THR A O 1
ATOM 1588 N N . TRP A 1 203 ? 4.167 -7.073 -10.406 1.00 70.69 203 TRP A N 1
ATOM 1589 C CA . TRP A 1 203 ? 3.981 -8.188 -9.477 1.00 70.69 203 TRP A CA 1
ATOM 1590 C C . TRP A 1 203 ? 4.861 -8.057 -8.226 1.00 70.69 203 TRP A C 1
ATOM 1592 O O . TRP A 1 203 ? 4.386 -8.223 -7.101 1.00 70.69 203 TRP A O 1
ATOM 1602 N N . LEU A 1 204 ? 6.129 -7.678 -8.394 1.00 69.81 204 LEU A N 1
ATOM 1603 C CA . LEU A 1 204 ? 7.037 -7.455 -7.273 1.00 69.81 204 LEU A CA 1
ATOM 1604 C C . LEU A 1 204 ? 6.558 -6.294 -6.384 1.00 69.81 204 LEU A C 1
ATOM 1606 O O . LEU A 1 204 ? 6.491 -6.441 -5.166 1.00 69.81 204 LEU A O 1
ATOM 1610 N N . LEU A 1 205 ? 6.169 -5.163 -6.982 1.00 65.31 205 LEU A N 1
ATOM 1611 C CA . LEU A 1 205 ? 5.682 -3.984 -6.258 1.00 65.31 205 LEU A CA 1
ATOM 1612 C C . LEU A 1 205 ? 4.394 -4.270 -5.484 1.00 65.31 205 LEU A C 1
ATOM 1614 O O . LEU A 1 205 ? 4.284 -3.879 -4.325 1.00 65.31 205 LEU A O 1
ATOM 1618 N N . THR A 1 206 ? 3.438 -4.975 -6.092 1.00 66.25 206 THR A N 1
ATOM 1619 C CA . THR A 1 206 ? 2.193 -5.368 -5.411 1.00 66.25 206 THR A CA 1
ATOM 1620 C C . THR A 1 206 ? 2.462 -6.317 -4.244 1.00 66.25 206 THR A C 1
ATOM 1622 O O . THR A 1 206 ? 1.865 -6.161 -3.180 1.00 66.25 206 THR A O 1
ATOM 1625 N N . THR A 1 207 ? 3.408 -7.246 -4.395 1.00 66.75 207 THR A N 1
ATOM 1626 C CA . THR A 1 207 ? 3.798 -8.183 -3.330 1.00 66.75 207 THR A CA 1
ATOM 1627 C C . THR A 1 207 ? 4.498 -7.468 -2.172 1.00 66.75 207 THR A C 1
ATOM 1629 O O . THR A 1 207 ? 4.132 -7.664 -1.012 1.00 66.75 207 THR A O 1
ATOM 1632 N N . ILE A 1 208 ? 5.464 -6.593 -2.470 1.00 65.19 208 ILE A N 1
ATOM 1633 C CA . ILE A 1 208 ? 6.177 -5.798 -1.458 1.00 65.19 208 ILE A CA 1
ATOM 1634 C C . ILE A 1 208 ? 5.213 -4.848 -0.747 1.00 65.19 208 ILE A C 1
ATOM 1636 O O . ILE A 1 208 ? 5.242 -4.765 0.478 1.00 65.19 208 ILE A O 1
ATOM 1640 N N . SER A 1 209 ? 4.340 -4.165 -1.492 1.00 61.75 209 SER A N 1
ATOM 1641 C CA . SER A 1 209 ? 3.328 -3.276 -0.921 1.00 61.75 209 SER A CA 1
ATOM 1642 C C . SER A 1 209 ? 2.421 -4.037 0.040 1.00 61.75 209 SER A C 1
ATOM 1644 O O . SER A 1 209 ? 2.300 -3.632 1.190 1.00 61.75 209 SER A O 1
ATOM 1646 N N . LYS A 1 210 ? 1.864 -5.178 -0.380 1.00 61.56 210 LYS A N 1
ATOM 1647 C CA . LYS A 1 210 ? 0.964 -5.979 0.457 1.00 61.56 210 LYS A CA 1
ATOM 1648 C C . LYS A 1 210 ? 1.633 -6.458 1.749 1.00 61.56 210 LYS A C 1
ATOM 1650 O O . LYS A 1 210 ? 1.008 -6.416 2.805 1.00 61.56 210 LYS A O 1
ATOM 1655 N N . ASN A 1 211 ? 2.894 -6.882 1.673 1.00 59.78 211 ASN A N 1
ATOM 1656 C CA . ASN A 1 211 ? 3.633 -7.366 2.840 1.00 59.78 211 ASN A CA 1
ATOM 1657 C C . ASN A 1 211 ? 4.059 -6.229 3.779 1.00 59.78 211 ASN A C 1
ATOM 1659 O O . ASN A 1 211 ? 3.951 -6.372 4.993 1.00 59.78 211 ASN A O 1
ATOM 1663 N N . SER A 1 212 ? 4.504 -5.098 3.229 1.00 59.88 212 SER A N 1
ATOM 1664 C CA . SER A 1 212 ? 4.941 -3.936 4.009 1.00 59.88 212 SER A CA 1
ATOM 1665 C C . SER A 1 212 ? 3.777 -3.304 4.772 1.00 59.88 212 SER A C 1
ATOM 1667 O O . SER A 1 212 ? 3.878 -3.089 5.979 1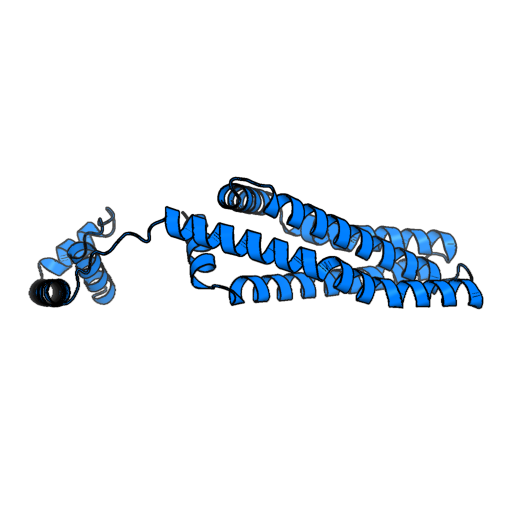.00 59.88 212 SER A O 1
ATOM 1669 N N . SER A 1 213 ? 2.629 -3.113 4.110 1.00 58.16 213 SER A N 1
ATOM 1670 C CA . SER A 1 213 ? 1.430 -2.543 4.732 1.00 58.16 213 SER A CA 1
ATOM 1671 C C . SER A 1 213 ? 0.954 -3.377 5.923 1.00 58.16 213 SER A C 1
ATOM 1673 O O . SER A 1 213 ? 0.761 -2.828 7.002 1.00 58.16 213 SER A O 1
ATOM 1675 N N . ARG A 1 214 ? 0.853 -4.705 5.762 1.00 58.69 214 ARG A N 1
ATOM 1676 C CA . ARG A 1 214 ? 0.407 -5.615 6.831 1.00 58.69 214 ARG A CA 1
ATOM 1677 C C . ARG A 1 214 ? 1.394 -5.767 7.987 1.00 58.69 214 ARG A C 1
ATOM 1679 O O . ARG A 1 214 ? 0.972 -6.100 9.085 1.00 58.69 214 ARG A O 1
ATOM 1686 N N . SER A 1 215 ? 2.689 -5.556 7.755 1.00 59.00 215 SER A N 1
ATOM 1687 C CA . SER A 1 215 ? 3.709 -5.762 8.793 1.00 59.00 215 SER A CA 1
ATOM 1688 C C . SER A 1 215 ? 3.749 -4.682 9.877 1.00 59.00 215 SER A C 1
ATOM 1690 O O . SER A 1 215 ? 4.294 -4.940 10.945 1.00 59.00 215 SER A O 1
ATOM 1692 N N . GLY A 1 216 ? 3.202 -3.489 9.610 1.00 62.34 216 GLY A N 1
ATOM 1693 C CA . GLY A 1 216 ? 3.242 -2.370 10.555 1.00 62.34 216 GLY A CA 1
ATOM 1694 C C . GLY A 1 216 ? 2.254 -2.522 11.710 1.00 62.34 216 GLY A C 1
ATOM 1695 O O . GLY A 1 216 ? 2.622 -2.267 12.851 1.00 62.34 216 GLY A O 1
ATOM 1696 N N . ASP A 1 217 ? 1.027 -2.953 11.405 1.00 71.38 217 ASP A N 1
ATOM 1697 C CA . ASP A 1 217 ? -0.027 -3.205 12.393 1.00 71.38 217 ASP A CA 1
ATOM 1698 C C . ASP A 1 217 ? -1.138 -4.083 11.771 1.00 71.38 217 ASP A C 1
ATOM 1700 O O . ASP A 1 217 ? -2.052 -3.568 11.117 1.00 71.38 217 ASP A O 1
ATOM 1704 N N . PRO A 1 218 ? -1.025 -5.421 11.845 1.00 76.12 218 PRO A N 1
ATOM 1705 C CA . PRO A 1 218 ? -1.935 -6.326 11.145 1.00 76.12 218 PRO A CA 1
ATOM 1706 C C . PRO A 1 218 ? -3.370 -6.250 11.679 1.00 76.12 218 PRO A C 1
ATOM 1708 O O . PRO A 1 218 ? -4.303 -6.410 10.899 1.00 76.12 218 PRO A O 1
ATOM 1711 N N . GLU A 1 219 ? -3.540 -5.947 12.967 1.00 78.19 219 GLU A N 1
ATOM 1712 C CA . GLU A 1 219 ? -4.835 -5.865 13.650 1.00 78.19 219 GLU A CA 1
ATOM 1713 C C . GLU A 1 219 ? -5.694 -4.731 13.078 1.00 78.19 219 GLU A C 1
ATOM 1715 O O . GLU A 1 219 ? -6.840 -4.945 12.689 1.00 78.19 219 GLU A O 1
ATOM 1720 N N . VAL A 1 220 ? -5.104 -3.546 12.889 1.00 78.62 220 VAL A N 1
ATOM 1721 C CA . VAL A 1 220 ? -5.790 -2.387 12.295 1.00 78.62 220 VAL A CA 1
ATOM 1722 C C . VAL A 1 220 ? -6.164 -2.633 10.826 1.00 78.62 220 VAL A C 1
ATOM 1724 O O . VAL A 1 220 ? -7.214 -2.187 10.360 1.00 78.62 220 VAL A O 1
ATOM 1727 N N . TRP A 1 221 ? -5.326 -3.359 10.078 1.00 78.12 221 TRP A N 1
ATOM 1728 C CA . TRP A 1 221 ? -5.621 -3.715 8.686 1.00 78.12 221 TRP A CA 1
ATOM 1729 C C . TRP A 1 221 ? -6.714 -4.770 8.553 1.00 78.12 221 TRP A C 1
ATOM 1731 O O . TRP A 1 221 ? -7.526 -4.671 7.631 1.00 78.12 221 TRP A O 1
ATOM 1741 N N . ASP A 1 222 ? -6.716 -5.773 9.429 1.00 80.94 222 ASP A N 1
ATOM 1742 C CA . ASP A 1 222 ? -7.721 -6.833 9.429 1.00 80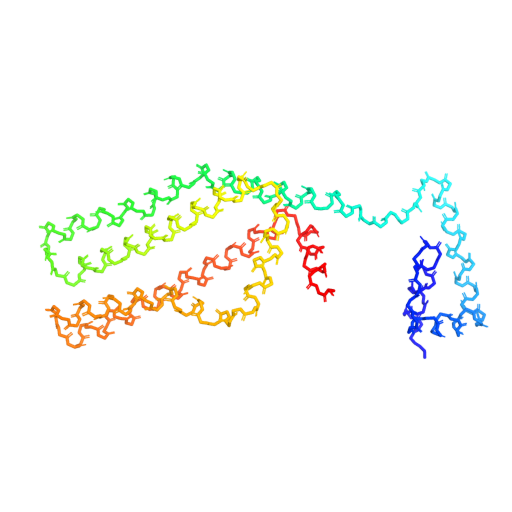.94 222 ASP A CA 1
ATOM 1743 C C . ASP A 1 222 ? -9.085 -6.266 9.861 1.00 80.94 222 ASP A C 1
ATOM 1745 O O . ASP A 1 222 ? -10.067 -6.478 9.151 1.00 80.94 222 ASP A O 1
ATOM 1749 N N . TRP A 1 223 ? -9.123 -5.406 10.887 1.00 84.00 223 TRP A N 1
ATOM 1750 C CA . TRP A 1 223 ? -10.318 -4.645 11.277 1.00 84.00 223 TRP A CA 1
ATOM 1751 C C . TRP A 1 223 ? -10.891 -3.806 10.123 1.00 84.00 223 TRP A C 1
ATOM 1753 O O . TRP A 1 223 ? -12.079 -3.896 9.813 1.00 84.00 223 TRP A O 1
ATOM 1763 N N . TRP A 1 224 ? -10.052 -3.024 9.428 1.00 82.75 224 TRP A N 1
ATOM 1764 C CA . TRP A 1 224 ? -10.507 -2.207 8.295 1.00 82.75 224 TRP A CA 1
ATOM 1765 C C . TRP A 1 224 ? -11.048 -3.073 7.149 1.00 82.75 224 TRP A C 1
ATOM 1767 O O . TRP A 1 224 ? -12.031 -2.710 6.509 1.00 82.75 224 TRP A O 1
ATOM 1777 N N . GLN A 1 225 ? -10.428 -4.229 6.882 1.00 79.94 225 GLN A N 1
ATOM 1778 C CA . GLN A 1 225 ? -10.907 -5.165 5.861 1.00 79.94 225 GLN A CA 1
ATOM 1779 C C . GLN A 1 225 ? -12.219 -5.845 6.239 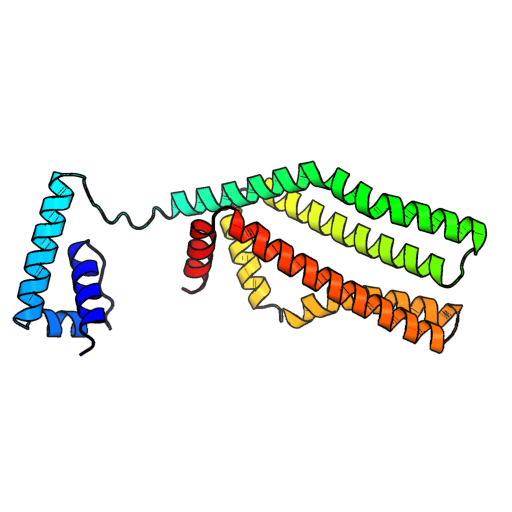1.00 79.94 225 GLN A C 1
ATOM 1781 O O . GLN A 1 225 ? -13.030 -6.103 5.348 1.00 79.94 225 GLN A O 1
ATOM 1786 N N . ASP A 1 226 ? -12.418 -6.159 7.514 1.00 78.94 226 ASP A N 1
ATOM 1787 C CA . ASP A 1 226 ? -13.659 -6.750 8.001 1.00 78.94 226 ASP A CA 1
ATOM 1788 C C . ASP A 1 226 ? -14.808 -5.738 7.931 1.00 78.94 226 ASP A C 1
ATOM 1790 O O . ASP A 1 226 ? -15.861 -6.074 7.395 1.00 78.94 226 ASP A O 1
ATOM 1794 N N . GLY A 1 227 ? -14.559 -4.468 8.270 1.00 69.94 227 GLY A N 1
ATOM 1795 C CA . GLY A 1 227 ? -15.531 -3.378 8.099 1.00 69.94 227 GLY A CA 1
ATOM 1796 C C . GLY A 1 227 ? -15.905 -3.043 6.644 1.00 69.94 227 GLY A C 1
ATOM 1797 O O . GLY A 1 227 ? -16.830 -2.272 6.418 1.00 69.94 227 GLY A O 1
ATOM 1798 N N . LEU A 1 228 ? -15.208 -3.604 5.646 1.00 70.69 228 LEU A N 1
ATOM 1799 C CA . LEU A 1 228 ? -15.532 -3.468 4.214 1.00 70.69 228 LEU A CA 1
ATOM 1800 C C . LEU A 1 228 ? -16.353 -4.644 3.652 1.00 70.69 228 LEU A C 1
ATOM 1802 O O . LEU A 1 228 ? -16.669 -4.654 2.453 1.00 70.69 228 LEU A O 1
ATOM 1806 N N . LYS A 1 229 ? -16.597 -5.685 4.459 1.00 65.75 229 LYS A N 1
ATOM 1807 C CA . LYS A 1 229 ? -17.388 -6.865 4.068 1.00 65.75 229 LYS A CA 1
ATOM 1808 C C . LYS A 1 229 ? -18.872 -6.718 4.405 1.00 65.75 229 LYS A C 1
ATOM 1810 O O . LYS A 1 229 ? -19.665 -7.398 3.751 1.00 65.75 229 LYS A O 1
ATOM 1815 N N . ASP A 1 230 ? -19.189 -5.857 5.366 1.00 51.41 230 ASP A N 1
ATOM 1816 C CA . ASP A 1 230 ? -20.543 -5.434 5.736 1.00 51.41 230 ASP A CA 1
ATOM 1817 C C . ASP A 1 230 ? -21.079 -4.357 4.774 1.00 51.41 230 ASP A C 1
ATOM 1819 O O . ASP A 1 230 ? -22.297 -4.388 4.478 1.00 51.41 230 ASP A O 1
#

Nearest PDB structures (foldseek):
  1wdz-assembly1_B  TM=3.803E-01  e=4.457E+00  Homo sapiens

Mean predicted aligned error: 16.18 Å

Foldseek 3Di:
DPVVLLLVVLLCVLLPHDDDPVCVVSNVVQCPDPNNVVSSVVSNVVQVVVCVVPNDHPPVPPVVVLQVVVLCLLLVVLVVCLVCLVVVLCVVLVVLVVVLVVCCVPPNPDLVNVLSVLVNVLSVVVSVVSNVVSVCSNPDPRNLVVVLVVVVVCVVPPVVVVLCCSQQVSLQVQLVVLCVPVNNVRSVVSSVVSSVVSNVVSVVVVVCVVVVSCVVPVPSVVVSVVVSVD